Protein AF-A0A357EX65-F1 (afdb_monomer)

Foldseek 3Di:
DDDDDDDDDDDDDDDDDDDDDDDDDDDDDDPPPDDDDDDDDDDDDDDDDDDDDDDDDDDDDDDDDPPPPPDPDDDCDQWDWDPVVLVVFWPDPDDFPTKTKDWDFQDPPDPDDDRDIDMDMDTHHDPVVVVVVVVVLCVVHPKDKDWDADDPRDPPVQVVVCVVVVHRTDTDIDGFPCNIHDPPDDGD

Secondary structure (DSSP, 8-state):
--------------------------------------------------------------------------S----B--HHHHHHHS--SS--SEEEEEEEEPPS-SS-S---EEEEEEEE--HHHHHHHHHHHHHHS--EEEEEEP-TTS-HHHHHHHHHHTSSEEEEEE---GGG--TT----

Mean predicted aligned error: 19.16 Å

Structure (mmCIF, N/CA/C/O backbone):
data_AF-A0A357EX65-F1
#
_entry.id   AF-A0A357EX65-F1
#
loop_
_atom_site.group_PDB
_atom_site.id
_atom_site.type_symbol
_atom_site.label_atom_id
_atom_site.label_alt_id
_atom_site.label_comp_id
_atom_site.label_asym_id
_atom_site.label_entity_id
_atom_site.label_seq_id
_atom_site.pdbx_PDB_ins_code
_atom_site.Cartn_x
_atom_site.Cartn_y
_atom_site.Cartn_z
_atom_site.occupancy
_atom_site.B_iso_or_equiv
_atom_site.auth_seq_id
_atom_site.auth_comp_id
_atom_site.auth_asym_id
_atom_site.auth_atom_id
_atom_site.pdbx_PDB_model_num
ATOM 1 N N . MET A 1 1 ? 4.015 -11.264 52.646 1.00 40.53 1 MET A N 1
ATOM 2 C CA . MET A 1 1 ? 4.683 -9.991 52.305 1.00 40.53 1 MET A CA 1
ATOM 3 C C . MET A 1 1 ? 3.593 -8.942 52.122 1.00 40.53 1 MET A C 1
ATOM 5 O O . MET A 1 1 ? 2.668 -9.182 51.359 1.00 40.53 1 MET A O 1
ATOM 9 N N . ILE A 1 2 ? 3.623 -7.878 52.923 1.00 40.50 2 ILE A N 1
ATOM 10 C CA . ILE A 1 2 ? 2.655 -6.768 52.944 1.00 40.50 2 ILE A CA 1
ATOM 11 C C . ILE A 1 2 ? 3.179 -5.666 52.015 1.00 40.50 2 ILE A C 1
ATOM 13 O O . ILE A 1 2 ? 4.352 -5.334 52.140 1.00 40.50 2 ILE A O 1
ATOM 17 N N . ALA A 1 3 ? 2.334 -5.083 51.154 1.00 36.12 3 ALA A N 1
ATOM 18 C CA . ALA A 1 3 ? 2.059 -3.632 51.112 1.00 36.12 3 ALA A CA 1
ATOM 19 C C . ALA A 1 3 ? 1.346 -3.191 49.818 1.00 36.12 3 ALA A C 1
ATOM 21 O O . ALA A 1 3 ? 1.728 -3.542 48.707 1.00 36.12 3 ALA A O 1
ATOM 22 N N . ARG A 1 4 ? 0.304 -2.377 50.023 1.00 45.50 4 ARG A N 1
ATOM 23 C CA . ARG A 1 4 ? -0.479 -1.601 49.051 1.00 45.50 4 ARG A CA 1
ATOM 24 C C . ARG A 1 4 ? 0.380 -0.542 48.341 1.00 45.50 4 ARG A C 1
ATOM 26 O O . ARG A 1 4 ? 1.221 0.059 48.998 1.00 45.50 4 ARG A O 1
ATOM 33 N N . SER A 1 5 ? 0.006 -0.137 47.124 1.00 43.91 5 SER A N 1
ATOM 34 C CA . SER A 1 5 ? -0.138 1.300 46.838 1.00 43.91 5 SER A CA 1
ATOM 35 C C . SER A 1 5 ? -1.105 1.572 45.687 1.00 43.91 5 SER A C 1
ATOM 37 O O . SER A 1 5 ? -1.196 0.826 44.719 1.00 43.91 5 SER A O 1
ATOM 39 N N . ARG A 1 6 ? -1.860 2.646 45.880 1.00 48.78 6 ARG A N 1
ATOM 40 C CA . ARG A 1 6 ? -3.043 3.136 45.179 1.00 48.78 6 ARG A CA 1
ATOM 41 C C . ARG A 1 6 ? -2.624 4.455 44.538 1.00 48.78 6 ARG A C 1
ATOM 43 O O . ARG A 1 6 ? -2.120 5.304 45.264 1.00 48.78 6 ARG A O 1
ATOM 50 N N . HIS A 1 7 ? -2.881 4.668 43.251 1.00 43.31 7 HIS A N 1
ATOM 51 C CA . HIS A 1 7 ? -2.978 6.030 42.726 1.00 43.31 7 HIS A CA 1
ATOM 52 C C . HIS A 1 7 ? -4.181 6.171 41.802 1.00 43.31 7 HIS A C 1
ATOM 54 O O . HIS A 1 7 ? -4.364 5.423 40.846 1.00 43.31 7 HIS A O 1
ATOM 60 N N . GLU A 1 8 ? -5.028 7.118 42.193 1.00 46.72 8 GLU A N 1
ATOM 61 C CA . GLU A 1 8 ? -6.252 7.524 41.529 1.00 46.72 8 GLU A CA 1
ATOM 62 C C . GLU A 1 8 ? -5.994 8.554 40.420 1.00 46.72 8 GLU A C 1
ATOM 64 O O . GLU A 1 8 ? -4.985 9.258 40.387 1.00 46.72 8 GLU A O 1
ATOM 69 N N . MET A 1 9 ? -6.991 8.583 39.541 1.00 39.47 9 MET A N 1
ATOM 70 C CA . MET A 1 9 ? -7.236 9.327 38.308 1.00 39.47 9 MET A CA 1
ATOM 71 C C . MET A 1 9 ? -6.991 10.844 38.335 1.00 39.47 9 MET A C 1
ATOM 73 O O . MET A 1 9 ? -7.210 11.512 39.344 1.00 39.47 9 MET A O 1
ATOM 77 N N . LYS A 1 10 ? -6.794 11.417 37.137 1.00 46.94 10 LYS A N 1
ATOM 78 C CA . LYS A 1 10 ? -7.415 12.701 36.769 1.00 46.94 10 LYS A CA 1
ATOM 79 C C . LYS A 1 10 ? -8.075 12.607 35.394 1.00 46.94 10 LYS A C 1
ATOM 81 O O . LYS A 1 10 ? -7.427 12.308 34.399 1.00 46.94 10 LYS A O 1
ATOM 86 N N . VAL A 1 11 ? -9.381 12.861 35.383 1.00 44.69 11 VAL A N 1
ATOM 87 C CA . VAL A 1 11 ? -10.253 12.929 34.207 1.00 44.69 11 VAL A CA 1
ATOM 88 C C . VAL A 1 11 ? -10.351 14.373 33.704 1.00 44.69 11 VAL A C 1
ATOM 90 O O . VAL A 1 11 ? -10.498 15.310 34.486 1.00 44.69 11 VAL A O 1
ATOM 93 N N . SER A 1 12 ? -10.285 14.475 32.376 1.00 55.69 12 SER A N 1
ATOM 94 C CA . SER A 1 12 ? -10.765 15.498 31.434 1.00 55.69 12 SER A CA 1
ATOM 95 C C . SER A 1 12 ? -11.800 16.524 31.918 1.00 55.69 12 SER A C 1
ATOM 97 O O . SER A 1 12 ? -12.826 16.127 32.469 1.00 55.69 12 SER A O 1
ATOM 99 N N . ARG A 1 13 ? -11.589 17.804 31.537 1.00 51.22 13 ARG A N 1
ATOM 100 C CA . ARG A 1 13 ? -12.612 18.730 30.983 1.00 51.22 13 ARG A CA 1
ATOM 101 C C . ARG A 1 13 ? -11.974 19.783 30.038 1.00 51.22 13 ARG A C 1
ATOM 103 O O . ARG A 1 13 ? -11.157 20.583 30.481 1.00 51.22 13 ARG A O 1
ATOM 110 N N . LYS A 1 14 ? -12.383 19.801 28.760 1.00 43.31 14 LYS A N 1
ATOM 111 C CA . LYS A 1 14 ? -12.430 20.971 27.828 1.00 43.31 14 LYS A CA 1
ATOM 112 C C . LYS A 1 14 ? -13.836 21.626 27.952 1.00 43.31 14 LYS A C 1
ATOM 114 O O . LYS A 1 14 ? -14.700 20.968 28.535 1.00 43.31 14 LYS A O 1
ATOM 119 N N . PRO A 1 15 ? -14.201 22.732 27.259 1.00 64.31 15 PRO A N 1
ATOM 120 C CA . PRO A 1 15 ? -13.546 24.013 26.916 1.00 64.31 15 PRO A CA 1
ATOM 121 C C . PRO A 1 15 ? -14.466 25.234 27.278 1.00 64.31 15 PRO A C 1
ATOM 123 O O . PRO A 1 15 ? -15.477 25.050 27.955 1.00 64.31 15 PRO A O 1
ATOM 126 N N . PRO A 1 16 ? -14.151 26.479 26.856 1.00 57.75 16 PRO A N 1
ATOM 127 C CA . PRO A 1 16 ? -15.043 27.196 25.905 1.00 57.75 16 PRO A CA 1
ATOM 128 C C . PRO A 1 16 ? -14.248 27.992 24.832 1.00 57.75 16 PRO A C 1
ATOM 130 O O . PRO A 1 16 ? -13.133 28.419 25.101 1.00 57.75 16 PRO A O 1
ATOM 133 N N . PHE A 1 17 ? -14.612 28.012 23.540 1.00 42.53 17 PHE A N 1
ATOM 134 C CA . PHE A 1 17 ? -15.710 28.686 22.801 1.00 42.53 17 PHE A CA 1
ATOM 135 C C . PHE A 1 17 ? -15.386 30.140 22.345 1.00 42.53 17 PHE A C 1
ATOM 137 O O . PHE A 1 17 ? -14.958 30.955 23.154 1.00 42.53 17 PHE A O 1
ATOM 144 N N . ILE A 1 18 ? -15.741 30.434 21.072 1.00 44.88 18 ILE A N 1
ATOM 145 C CA . ILE A 1 18 ? -15.852 31.732 20.331 1.00 44.88 18 ILE A CA 1
ATOM 146 C C . ILE A 1 18 ? -14.504 32.325 19.829 1.00 44.88 18 ILE A C 1
ATOM 148 O O . ILE A 1 18 ? -13.577 32.460 20.609 1.00 44.88 18 ILE A O 1
ATOM 152 N N . ALA A 1 19 ? -14.281 32.687 18.552 1.00 44.53 19 ALA A N 1
ATOM 153 C CA . ALA A 1 19 ? -15.145 33.448 17.645 1.00 44.53 19 ALA A CA 1
ATOM 154 C C . ALA A 1 19 ? -14.902 33.235 16.134 1.00 44.53 19 ALA A C 1
ATOM 156 O O . ALA A 1 19 ? -13.801 32.942 15.679 1.00 44.53 19 ALA A O 1
ATOM 157 N N . ASN A 1 20 ? -15.982 33.506 15.401 1.00 43.78 20 ASN A N 1
ATOM 158 C CA . ASN A 1 20 ? -16.160 33.680 13.959 1.00 43.78 20 ASN A CA 1
ATOM 159 C C . ASN A 1 20 ? -15.134 34.599 13.269 1.00 43.78 20 ASN A C 1
ATOM 161 O O . ASN A 1 20 ? -14.744 35.616 13.839 1.00 43.78 20 ASN A O 1
ATOM 165 N N . SER A 1 21 ? -14.908 34.386 11.966 1.00 48.72 21 SER A N 1
ATOM 166 C CA . SER A 1 21 ? -15.133 35.434 10.952 1.00 48.72 21 SER A CA 1
ATOM 167 C C . SER A 1 21 ? -15.221 34.862 9.540 1.00 48.72 21 SER A C 1
ATOM 169 O O . SER A 1 21 ? -14.441 34.013 9.125 1.00 48.72 21 SER A O 1
ATOM 171 N N . ALA A 1 22 ? -16.232 35.357 8.836 1.00 47.25 22 ALA A N 1
ATOM 172 C CA . ALA A 1 22 ? -16.594 35.045 7.471 1.00 47.25 22 ALA A CA 1
ATOM 173 C C . ALA A 1 22 ? -15.654 35.714 6.461 1.00 47.25 22 ALA A C 1
ATOM 175 O O . ALA A 1 22 ? -15.211 36.837 6.684 1.00 47.25 22 ALA A O 1
ATOM 176 N N . ALA A 1 23 ? -15.470 35.083 5.301 1.00 50.62 23 ALA A N 1
ATOM 177 C CA . ALA A 1 23 ? -15.198 35.793 4.055 1.00 50.62 23 ALA A CA 1
ATOM 178 C C . ALA A 1 23 ? -15.614 34.934 2.855 1.00 50.62 23 ALA A C 1
ATOM 180 O O . ALA A 1 23 ? -14.855 34.146 2.300 1.00 50.62 23 ALA A O 1
ATOM 181 N N . THR A 1 24 ? -16.867 35.125 2.466 1.00 48.72 24 THR A N 1
ATOM 182 C CA . THR A 1 24 ? -17.429 34.846 1.149 1.00 48.72 24 THR A CA 1
ATOM 183 C C . THR A 1 24 ? -16.574 35.492 0.053 1.00 48.72 24 THR A C 1
ATOM 185 O O . THR A 1 24 ? -16.344 36.700 0.112 1.00 48.72 24 THR A O 1
ATOM 188 N N . ARG A 1 25 ? -16.215 34.762 -1.012 1.00 48.59 25 ARG A N 1
ATOM 189 C CA . ARG A 1 25 ? -16.116 35.367 -2.352 1.00 48.59 25 ARG A CA 1
ATOM 190 C C . ARG A 1 25 ? -16.314 34.352 -3.477 1.00 48.59 25 ARG A C 1
ATOM 192 O O . ARG A 1 25 ? -15.456 33.537 -3.783 1.00 48.59 25 ARG A O 1
ATOM 199 N N . LEU A 1 26 ? -17.486 34.484 -4.089 1.00 49.94 26 LEU A N 1
ATOM 200 C CA . LEU A 1 26 ? -17.846 34.046 -5.432 1.00 49.94 26 LEU A CA 1
ATOM 201 C C . LEU A 1 26 ? -16.924 34.698 -6.473 1.00 49.94 26 LEU A C 1
ATOM 203 O O . LEU A 1 26 ? -16.808 35.923 -6.478 1.00 49.94 26 LEU A O 1
ATOM 207 N N . GLN A 1 27 ? -16.375 33.914 -7.400 1.00 51.59 27 GLN A N 1
ATOM 208 C CA . GLN A 1 27 ? -16.032 34.359 -8.758 1.00 51.59 27 GLN A CA 1
ATOM 209 C C . GLN A 1 27 ? -16.384 33.200 -9.703 1.00 51.59 27 GLN A C 1
ATOM 211 O O . GLN A 1 27 ? -15.791 32.135 -9.640 1.00 51.59 27 GLN A O 1
ATOM 216 N N . SER A 1 28 ? -17.572 33.240 -10.303 1.00 40.94 28 SER A N 1
ATOM 217 C CA . SER A 1 28 ? -17.876 33.874 -11.595 1.00 40.94 28 SER A CA 1
ATOM 218 C C . SER A 1 28 ? -17.352 33.048 -12.768 1.00 40.94 28 SER A C 1
ATOM 220 O O . SER A 1 28 ? -16.219 33.185 -13.212 1.00 40.94 28 SER A O 1
ATOM 222 N N . ILE A 1 29 ? -18.250 32.199 -13.259 1.00 52.72 29 ILE A N 1
ATOM 223 C CA . ILE A 1 29 ? -18.160 31.446 -14.503 1.00 52.72 29 ILE A CA 1
ATOM 224 C C . ILE A 1 29 ? -18.181 32.456 -15.659 1.00 52.72 29 ILE A C 1
ATOM 226 O O . ILE A 1 29 ? -19.190 33.132 -15.855 1.00 52.72 29 ILE A O 1
ATOM 230 N N . HIS A 1 30 ? -17.095 32.557 -16.426 1.00 42.88 30 HIS A N 1
ATOM 231 C CA . HIS A 1 30 ? -17.110 33.200 -17.741 1.00 42.88 30 HIS A CA 1
ATOM 232 C C . HIS A 1 30 ? -16.932 32.115 -18.805 1.00 42.88 30 HIS A C 1
ATOM 234 O O . HIS A 1 30 ? -15.827 31.668 -19.096 1.00 42.88 30 HIS A O 1
ATOM 240 N N . ILE A 1 31 ? -18.060 31.655 -19.347 1.00 49.50 31 ILE A N 1
ATOM 241 C CA . ILE A 1 31 ? -18.110 30.878 -20.586 1.00 49.50 31 ILE A CA 1
ATOM 242 C C . ILE A 1 31 ? -18.044 31.906 -21.713 1.00 49.50 31 ILE A C 1
ATOM 244 O O . ILE A 1 31 ? -19.034 32.592 -21.978 1.00 49.50 31 ILE A O 1
ATOM 248 N N . ASP A 1 32 ? -16.882 32.053 -22.347 1.00 41.75 32 ASP A N 1
ATOM 249 C CA . ASP A 1 32 ? -16.753 32.915 -23.520 1.00 41.75 32 ASP A CA 1
ATOM 250 C C . ASP A 1 32 ? -17.240 32.182 -24.776 1.00 41.75 32 ASP A C 1
ATOM 252 O O . ASP A 1 32 ? -16.540 31.437 -25.460 1.00 41.75 32 ASP A O 1
ATOM 256 N N . MET A 1 33 ? -18.521 32.418 -25.048 1.00 48.59 33 MET A N 1
ATOM 257 C CA . MET A 1 33 ? -19.306 32.037 -26.218 1.00 48.59 33 MET A CA 1
ATOM 258 C C . MET A 1 33 ? -18.909 32.874 -27.444 1.00 48.59 33 MET A C 1
ATOM 260 O O . MET A 1 33 ? -19.747 33.548 -28.038 1.00 48.59 33 MET A O 1
ATOM 264 N N . ARG A 1 34 ? -17.623 32.907 -27.810 1.00 49.53 34 ARG A N 1
ATOM 265 C CA . ARG A 1 34 ? -17.125 33.665 -28.969 1.00 49.53 34 ARG A CA 1
ATOM 266 C C . ARG A 1 34 ? -15.861 33.036 -29.540 1.00 49.53 34 ARG A C 1
ATOM 268 O O . ARG A 1 34 ? -14.768 33.449 -29.196 1.00 49.53 34 ARG A O 1
ATOM 275 N N . CYS A 1 35 ? -16.042 32.036 -30.397 1.00 41.38 35 CYS A N 1
ATOM 276 C CA . CYS A 1 35 ? -15.239 31.793 -31.609 1.00 41.38 35 CYS A CA 1
ATOM 277 C C . CYS A 1 35 ? -15.831 30.610 -32.404 1.00 41.38 35 CYS A C 1
ATOM 279 O O . CYS A 1 35 ? -15.131 29.776 -32.967 1.00 41.38 35 CYS A O 1
ATOM 281 N N . LEU A 1 36 ? -17.166 30.542 -32.455 1.00 48.28 36 LEU A N 1
ATOM 282 C CA . LEU A 1 36 ? -17.852 30.036 -33.637 1.00 48.28 36 LEU A CA 1
ATOM 283 C C . LEU A 1 36 ? -17.693 31.109 -34.717 1.00 48.28 36 LEU A C 1
ATOM 285 O O . LEU A 1 36 ? -17.881 32.284 -34.411 1.00 48.28 36 LEU A O 1
ATOM 289 N N . LEU A 1 37 ? -17.438 30.670 -35.951 1.00 46.38 37 LEU A N 1
ATOM 290 C CA . LEU A 1 37 ? -17.280 31.452 -37.187 1.00 46.38 37 LEU A CA 1
ATOM 291 C C . LEU A 1 37 ? -15.830 31.815 -37.520 1.00 46.38 37 LEU A C 1
ATOM 293 O O . LEU A 1 37 ? -15.382 32.917 -37.249 1.00 46.38 37 LEU A O 1
ATOM 297 N N . PHE A 1 38 ? -15.156 30.934 -38.256 1.00 47.69 38 PHE A N 1
ATOM 298 C CA . PHE A 1 38 ? -14.603 31.351 -39.546 1.00 47.69 38 PHE A CA 1
ATOM 299 C C . PHE A 1 38 ? -14.675 30.181 -40.523 1.00 47.69 38 PHE A C 1
ATOM 301 O O . PHE A 1 38 ? -13.803 29.323 -40.626 1.00 47.69 38 PHE A O 1
ATOM 308 N N . SER A 1 39 ? -15.826 30.136 -41.183 1.00 45.50 39 SER A N 1
ATOM 309 C CA . SER A 1 39 ? -16.141 29.268 -42.299 1.00 45.50 39 SER A CA 1
ATOM 310 C C . SER A 1 39 ? -15.328 29.649 -43.537 1.00 45.50 39 SER A C 1
ATOM 312 O O . SER A 1 39 ? -15.163 30.827 -43.833 1.00 45.50 39 SER A O 1
ATOM 314 N N . ALA A 1 40 ? -14.985 28.614 -44.304 1.00 49.22 40 ALA A N 1
ATOM 315 C CA . ALA A 1 40 ? -14.929 28.588 -45.764 1.00 49.22 40 ALA A CA 1
ATOM 316 C C . ALA A 1 40 ? -13.898 29.472 -46.494 1.00 49.22 40 ALA A C 1
ATOM 318 O O . ALA A 1 40 ? -14.075 30.674 -46.659 1.00 49.22 40 ALA A O 1
ATOM 319 N N . LEU A 1 41 ? -12.953 28.804 -47.165 1.00 49.81 41 LEU A N 1
ATOM 320 C CA . LEU A 1 41 ? -12.629 29.162 -48.546 1.00 49.81 41 LEU A CA 1
ATOM 321 C C . LEU A 1 41 ? -12.238 27.918 -49.358 1.00 49.81 41 LEU A C 1
ATOM 323 O O . LEU A 1 41 ? -11.240 27.250 -49.107 1.00 49.81 41 LEU A O 1
ATOM 327 N N . LEU A 1 42 ? -13.125 27.610 -50.304 1.00 50.34 42 LEU A N 1
ATOM 328 C CA . LEU A 1 42 ? -12.949 26.735 -51.458 1.00 50.34 42 LEU A CA 1
ATOM 329 C C . LEU A 1 42 ? -11.814 27.249 -52.364 1.00 50.34 42 LEU A C 1
ATOM 331 O O . LEU A 1 42 ? -11.589 28.453 -52.426 1.00 50.34 42 LEU A O 1
ATOM 335 N N . VAL A 1 43 ? -11.212 26.360 -53.159 1.00 53.78 43 VAL A N 1
ATOM 336 C CA . VAL A 1 43 ? -11.226 26.387 -54.643 1.00 53.78 43 VAL A CA 1
ATOM 337 C C . VAL A 1 43 ? -10.043 25.583 -55.214 1.00 53.78 43 VAL A C 1
ATOM 339 O O . VAL A 1 43 ? -8.878 25.923 -55.060 1.00 53.78 43 VAL A O 1
ATOM 342 N N . SER A 1 44 ? -10.430 24.494 -55.880 1.00 51.94 44 SER A N 1
ATOM 343 C CA . SER A 1 44 ? -9.911 23.832 -57.084 1.00 51.94 44 SER A CA 1
ATOM 344 C C . SER A 1 44 ? -8.589 24.265 -57.739 1.00 51.94 44 SER A C 1
ATOM 346 O O . SER A 1 44 ? -8.396 25.421 -58.098 1.00 51.94 44 SER A O 1
ATOM 348 N N . GLY A 1 45 ? -7.804 23.254 -58.132 1.00 46.75 45 GLY A N 1
ATOM 349 C CA . GLY A 1 45 ? -6.805 23.331 -59.202 1.00 46.75 45 GLY A CA 1
ATOM 350 C C . GLY A 1 45 ? -6.514 21.944 -59.783 1.00 46.75 45 GLY A C 1
ATOM 351 O O . GLY A 1 45 ? -5.804 21.152 -59.174 1.00 46.75 45 GLY A O 1
ATOM 352 N N . LEU A 1 46 ? -7.114 21.645 -60.937 1.00 58.38 46 LEU A N 1
ATOM 353 C CA . LEU A 1 46 ? -6.956 20.414 -61.716 1.00 58.38 46 LEU A CA 1
ATOM 354 C C . LEU A 1 46 ? -5.851 20.596 -62.780 1.00 58.38 46 LEU A C 1
ATOM 356 O O . LEU A 1 46 ? -5.758 21.669 -63.370 1.00 58.38 46 LEU A O 1
ATOM 360 N N . ALA A 1 47 ? -5.170 19.489 -63.104 1.00 45.00 47 ALA A N 1
ATOM 361 C CA . ALA A 1 47 ? -4.411 19.182 -64.330 1.00 45.00 47 ALA A CA 1
ATOM 362 C C . ALA A 1 47 ? -2.912 19.552 -64.429 1.00 45.00 47 ALA A C 1
ATOM 364 O O . ALA A 1 47 ? -2.522 20.709 -64.335 1.00 45.00 47 ALA A O 1
ATOM 365 N N . GLY A 1 48 ? -2.109 18.547 -64.818 1.00 44.03 48 GLY A N 1
ATOM 366 C CA . GLY A 1 48 ? -1.020 18.756 -65.779 1.00 44.03 48 GLY A CA 1
ATOM 367 C C . GLY A 1 48 ? 0.289 17.987 -65.558 1.00 44.03 48 GLY A C 1
ATOM 368 O O . GLY A 1 48 ? 1.119 18.411 -64.771 1.00 44.03 48 GLY A O 1
ATOM 369 N N . ALA A 1 49 ? 0.506 16.979 -66.410 1.00 44.41 49 ALA A N 1
ATOM 370 C CA . ALA A 1 49 ? 1.794 16.520 -66.952 1.00 44.41 49 ALA A CA 1
ATOM 371 C C . ALA A 1 49 ? 2.687 15.537 -66.157 1.00 44.41 49 ALA A C 1
ATOM 373 O O . ALA A 1 49 ? 3.189 15.776 -65.065 1.00 44.41 49 ALA A O 1
ATOM 374 N N . CYS A 1 50 ? 2.932 14.420 -66.838 1.00 50.78 50 CYS A N 1
ATOM 375 C CA . CYS A 1 50 ? 3.939 13.395 -66.626 1.00 50.78 50 CYS A CA 1
ATOM 376 C C . CYS A 1 50 ? 5.339 13.866 -67.066 1.00 50.78 50 CYS A C 1
ATOM 378 O O . CYS A 1 50 ? 5.480 14.413 -68.156 1.00 50.78 50 CYS A O 1
ATOM 380 N N . ALA A 1 51 ? 6.379 13.571 -66.276 1.00 44.94 51 ALA A N 1
ATOM 381 C CA . ALA A 1 51 ? 7.751 13.376 -66.761 1.00 44.94 51 ALA A CA 1
ATOM 382 C C . ALA A 1 51 ? 8.621 12.676 -65.699 1.00 44.94 51 ALA A C 1
ATOM 384 O O . ALA A 1 51 ? 8.643 13.057 -64.533 1.00 44.94 51 ALA A O 1
ATOM 385 N N . ASN A 1 52 ? 9.323 11.634 -66.146 1.00 51.31 52 ASN A N 1
ATOM 386 C CA . ASN A 1 52 ? 10.292 10.813 -65.420 1.00 51.31 52 ASN A CA 1
ATOM 387 C C . ASN A 1 52 ? 11.445 11.613 -64.788 1.00 51.31 52 ASN A C 1
ATOM 389 O O . ASN A 1 52 ? 11.949 12.534 -65.422 1.00 51.31 52 ASN A O 1
ATOM 393 N N . TYR A 1 53 ? 11.939 11.141 -63.635 1.00 39.31 53 TYR A N 1
ATOM 394 C CA . TYR A 1 53 ? 13.316 10.658 -63.367 1.00 39.31 53 TYR A CA 1
ATOM 395 C C . TYR A 1 53 ? 13.701 10.885 -61.895 1.00 39.31 53 TYR A C 1
ATOM 397 O O . TYR A 1 53 ? 13.607 11.998 -61.393 1.00 39.31 53 TYR A O 1
ATOM 405 N N . GLY A 1 54 ? 14.253 9.851 -61.251 1.00 37.06 54 GLY A N 1
ATOM 406 C CA . GLY A 1 54 ? 15.164 10.032 -60.114 1.00 37.06 54 GLY A CA 1
ATOM 407 C C . GLY A 1 54 ? 14.678 9.500 -58.767 1.00 37.06 54 GLY A C 1
ATOM 408 O O . GLY A 1 54 ? 13.979 10.175 -58.026 1.00 37.06 54 GLY A O 1
ATOM 409 N N . SER A 1 55 ? 15.126 8.283 -58.465 1.00 45.31 55 SER A N 1
ATOM 410 C CA . SER A 1 55 ? 15.548 7.758 -57.161 1.00 45.31 55 SER A CA 1
ATOM 411 C C . SER A 1 55 ? 15.211 8.569 -55.903 1.00 45.31 55 SER A C 1
ATOM 413 O O . SER A 1 55 ? 15.834 9.596 -55.652 1.00 45.31 55 SER A O 1
ATOM 415 N N . SER A 1 56 ? 14.370 8.003 -55.029 1.00 38.66 56 SER A N 1
ATOM 416 C CA . SER A 1 56 ? 14.612 7.908 -53.577 1.00 38.66 56 SER A CA 1
ATOM 417 C C . SER A 1 56 ? 13.597 6.971 -52.910 1.00 38.66 56 SER A C 1
ATOM 419 O O . SER A 1 56 ? 12.426 6.926 -53.273 1.00 38.66 56 SER A O 1
ATOM 421 N N . SER A 1 57 ? 14.112 6.197 -51.959 1.00 47.47 57 SER A N 1
ATOM 422 C CA . SER A 1 57 ? 13.485 5.140 -51.161 1.00 47.47 57 SER A CA 1
ATOM 423 C C . SER A 1 57 ? 12.062 5.450 -50.661 1.00 47.47 57 SER A C 1
ATOM 425 O O . SER A 1 57 ? 11.857 6.420 -49.935 1.00 47.47 57 SER A O 1
ATOM 427 N N . GLN A 1 58 ? 11.095 4.586 -50.986 1.00 39.03 58 GLN A N 1
ATOM 428 C CA . GLN A 1 58 ? 9.817 4.480 -50.278 1.00 39.03 58 GLN A CA 1
ATOM 429 C C . GLN A 1 58 ? 9.876 3.261 -49.359 1.00 39.03 58 GLN A C 1
ATOM 431 O O . GLN A 1 58 ? 10.050 2.140 -49.836 1.00 39.03 58 GLN A O 1
ATOM 436 N N . ASN A 1 59 ? 9.663 3.455 -48.059 1.00 42.16 59 ASN A N 1
ATOM 437 C CA . ASN A 1 59 ? 9.099 2.392 -47.240 1.00 42.16 59 ASN A CA 1
ATOM 438 C C . ASN A 1 59 ? 8.080 2.972 -46.249 1.00 42.16 59 ASN A C 1
ATOM 440 O O . ASN A 1 59 ? 8.432 3.733 -45.354 1.00 42.16 59 ASN A O 1
ATOM 444 N N . ALA A 1 60 ? 6.822 2.606 -46.503 1.00 39.78 60 ALA A N 1
ATOM 445 C CA . ALA A 1 60 ? 5.671 2.529 -45.606 1.00 39.78 60 ALA A CA 1
ATOM 446 C C . ALA A 1 60 ? 5.378 3.713 -44.659 1.00 39.78 60 ALA A C 1
ATOM 448 O O . ALA A 1 60 ? 5.841 3.771 -43.524 1.00 39.78 60 ALA A O 1
ATOM 449 N N . GLN A 1 61 ? 4.438 4.568 -45.078 1.00 40.47 61 GLN A N 1
ATOM 450 C CA . GLN A 1 61 ? 3.554 5.281 -44.154 1.00 40.47 61 GLN A CA 1
ATOM 451 C C . GLN A 1 61 ? 2.582 4.277 -43.522 1.00 40.47 61 GLN A C 1
ATOM 453 O O . GLN A 1 61 ? 1.627 3.828 -44.153 1.00 40.47 61 GLN A O 1
ATOM 458 N N . THR A 1 62 ? 2.828 3.920 -42.266 1.00 42.62 62 THR A N 1
ATOM 459 C CA . THR A 1 62 ? 1.806 3.363 -41.374 1.00 42.62 62 THR A CA 1
ATOM 460 C C . THR A 1 62 ? 0.816 4.458 -40.968 1.00 42.62 62 THR A C 1
ATOM 462 O O . THR A 1 62 ? 1.235 5.601 -40.772 1.00 42.62 62 THR A O 1
ATOM 465 N N . PRO A 1 63 ? -0.481 4.141 -40.813 1.00 45.41 63 PRO A N 1
ATOM 466 C CA . PRO A 1 63 ? -1.474 5.103 -40.361 1.00 45.41 63 PRO A CA 1
ATOM 467 C C . PRO A 1 63 ? -1.154 5.549 -38.932 1.00 45.41 63 PRO A C 1
ATOM 469 O O . PRO A 1 63 ? -0.956 4.724 -38.039 1.00 45.41 63 PRO A O 1
ATOM 472 N N . SER A 1 64 ? -1.101 6.862 -38.732 1.00 42.44 64 SER A N 1
ATOM 473 C CA . SER A 1 64 ? -0.966 7.507 -37.432 1.00 42.44 64 SER A CA 1
ATOM 474 C C . SER A 1 64 ? -2.182 7.152 -36.576 1.00 42.44 64 SER A C 1
ATOM 476 O O . SER A 1 64 ? -3.246 7.754 -36.697 1.00 42.44 64 SER A O 1
ATOM 478 N N . VAL A 1 65 ? -2.039 6.135 -35.731 1.00 41.56 65 VAL A N 1
ATOM 479 C CA . VAL A 1 65 ? -2.939 5.911 -34.599 1.00 41.56 65 VAL A CA 1
ATOM 480 C C . VAL A 1 65 ? -2.818 7.152 -33.707 1.00 41.56 65 VAL A C 1
ATOM 482 O O . VAL A 1 65 ? -1.685 7.579 -33.461 1.00 41.56 65 VAL A O 1
ATOM 485 N N . PRO A 1 66 ? -3.917 7.772 -33.241 1.00 43.72 66 PRO A N 1
ATOM 486 C CA . PRO A 1 66 ? -3.809 8.848 -32.271 1.00 43.72 66 PRO A CA 1
ATOM 487 C C . PRO A 1 66 ? -3.142 8.270 -31.022 1.00 43.72 66 PRO A C 1
ATOM 489 O O . PRO A 1 66 ? -3.711 7.438 -30.316 1.00 43.72 66 PRO A O 1
ATOM 492 N N . VAL A 1 67 ? -1.892 8.673 -30.793 1.00 42.31 67 VAL A N 1
ATOM 493 C CA . VAL A 1 67 ? -1.231 8.518 -29.504 1.00 42.31 67 VAL A CA 1
ATOM 494 C C . VAL A 1 67 ? -2.107 9.288 -28.534 1.00 42.31 67 VAL A C 1
ATOM 496 O O . VAL A 1 67 ? -2.173 10.512 -28.604 1.00 42.31 67 VAL A O 1
ATOM 499 N N . ALA A 1 68 ? -2.831 8.555 -27.688 1.00 42.84 68 ALA A N 1
ATOM 500 C CA . ALA A 1 68 ? -3.441 9.118 -26.502 1.00 42.84 68 ALA A CA 1
ATOM 501 C C . ALA A 1 68 ? -2.357 9.942 -25.805 1.00 42.84 68 ALA A C 1
ATOM 503 O O . ALA A 1 68 ? -1.330 9.393 -25.392 1.00 42.84 68 ALA A O 1
ATOM 504 N N . GLU A 1 69 ? -2.551 11.257 -25.764 1.00 40.50 69 GLU A N 1
ATOM 505 C CA . GLU A 1 69 ? -1.732 12.175 -24.994 1.00 40.50 69 GLU A CA 1
ATOM 506 C C . GLU A 1 69 ? -1.778 11.682 -23.547 1.00 40.50 69 GLU A C 1
ATOM 508 O O . GLU A 1 69 ? -2.731 11.922 -22.810 1.00 40.50 69 GLU A O 1
ATOM 513 N N . ARG A 1 70 ? -0.766 10.904 -23.143 1.00 45.06 70 ARG A N 1
ATOM 514 C CA . ARG A 1 70 ? -0.509 10.618 -21.736 1.00 45.06 70 ARG A CA 1
ATOM 515 C C . ARG A 1 70 ? -0.065 11.933 -21.124 1.00 45.06 70 ARG A C 1
ATOM 517 O O . ARG A 1 70 ? 1.110 12.282 -21.152 1.00 45.06 70 ARG A O 1
ATOM 524 N N . GLN A 1 71 ? -1.082 12.646 -20.668 1.00 39.97 71 GLN A N 1
ATOM 525 C CA . GLN A 1 71 ? -1.100 13.874 -19.903 1.00 39.97 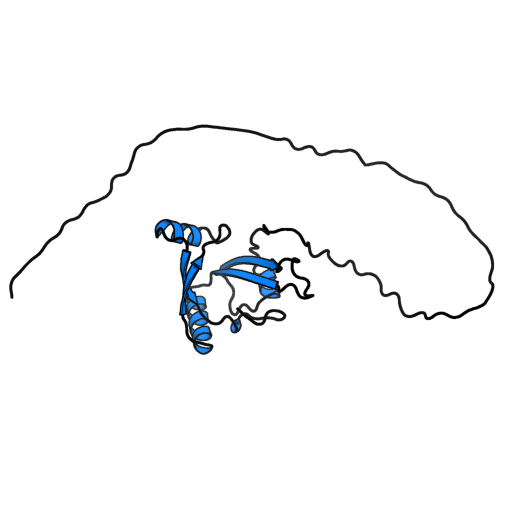71 GLN A CA 1
ATOM 526 C C . GLN A 1 71 ? 0.133 13.975 -19.002 1.00 39.97 71 GLN A C 1
ATOM 528 O O . GLN A 1 71 ? 0.228 13.350 -17.945 1.00 39.97 71 GLN A O 1
ATOM 533 N N . ALA A 1 72 ? 1.113 14.731 -19.483 1.00 54.06 72 ALA A N 1
ATOM 534 C CA . ALA A 1 72 ? 2.277 15.136 -18.727 1.00 54.06 72 ALA A CA 1
ATOM 535 C C . ALA A 1 72 ? 1.947 16.484 -18.086 1.00 54.06 72 ALA A C 1
ATOM 537 O O . ALA A 1 72 ? 2.271 17.514 -18.657 1.00 54.06 72 ALA A O 1
ATOM 538 N N . ASP A 1 73 ? 1.289 16.478 -16.923 1.00 41.78 73 ASP A N 1
ATOM 539 C CA . ASP A 1 73 ? 1.034 17.702 -16.159 1.00 41.78 73 ASP A CA 1
ATOM 540 C C . ASP A 1 73 ? 1.032 17.452 -14.640 1.00 41.78 73 ASP A C 1
ATOM 542 O O . ASP A 1 73 ? 0.123 16.832 -14.102 1.00 41.78 73 ASP A O 1
ATOM 546 N N . ASN A 1 74 ? 2.052 18.014 -13.980 1.00 40.97 74 ASN A N 1
ATOM 547 C CA . ASN A 1 74 ? 2.046 18.648 -12.650 1.00 40.97 74 ASN A CA 1
ATOM 548 C C . ASN A 1 74 ? 1.650 17.870 -11.352 1.00 40.97 74 ASN A C 1
ATOM 550 O O . ASN A 1 74 ? 0.878 16.916 -11.354 1.00 40.97 74 ASN A O 1
ATOM 554 N N . PRO A 1 75 ? 2.194 18.289 -10.183 1.00 44.88 75 PRO A N 1
ATOM 555 C CA . PRO A 1 75 ? 2.394 17.476 -8.971 1.00 44.88 75 PRO A CA 1
ATOM 556 C C . PRO A 1 75 ? 1.173 17.348 -8.038 1.00 44.88 75 PRO A C 1
ATOM 558 O O . PRO A 1 75 ? 1.327 17.261 -6.824 1.00 44.88 75 PRO A O 1
ATOM 561 N N . ALA A 1 76 ? -0.043 17.318 -8.577 1.00 47.59 76 ALA A N 1
ATOM 562 C CA . ALA A 1 76 ? -1.270 17.180 -7.787 1.00 47.59 76 ALA A CA 1
ATOM 563 C C . ALA A 1 76 ? -2.278 16.258 -8.478 1.00 47.59 76 ALA A C 1
ATOM 565 O O . ALA A 1 76 ? -3.472 16.554 -8.535 1.00 47.59 76 ALA A O 1
ATOM 566 N N . LYS A 1 77 ? -1.802 15.142 -9.047 1.00 56.53 77 LYS A N 1
ATOM 567 C CA . LYS A 1 77 ? -2.710 14.114 -9.552 1.00 56.53 77 LYS A CA 1
ATOM 568 C C . LYS A 1 77 ? -3.514 13.605 -8.355 1.00 56.53 77 LYS A C 1
ATOM 570 O O . LYS A 1 77 ? -2.943 12.998 -7.451 1.00 56.53 77 LYS A O 1
ATOM 575 N N . VAL A 1 78 ? -4.804 13.943 -8.324 1.00 75.25 78 VAL A N 1
ATOM 576 C CA . VAL A 1 78 ? -5.789 13.431 -7.362 1.00 75.25 78 VAL A CA 1
ATOM 577 C C . VAL A 1 78 ? -5.594 11.917 -7.255 1.00 75.25 78 VAL A C 1
ATOM 579 O O . VAL A 1 78 ? -5.279 11.273 -8.260 1.00 75.25 78 VAL A O 1
ATOM 582 N N . ALA A 1 79 ? -5.671 11.369 -6.037 1.00 82.50 79 ALA A N 1
ATOM 583 C CA . ALA A 1 79 ? -5.539 9.925 -5.869 1.00 82.50 79 ALA A CA 1
ATOM 584 C C . ALA A 1 79 ? -6.626 9.233 -6.702 1.00 82.50 79 ALA A C 1
ATOM 586 O O . ALA A 1 79 ? -7.762 9.696 -6.740 1.00 82.50 79 ALA A O 1
ATOM 587 N N . ASN A 1 80 ? -6.238 8.1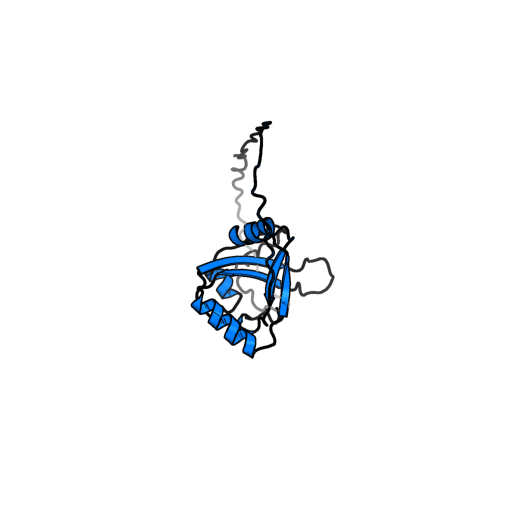97 -7.436 1.00 87.75 80 ASN A N 1
ATOM 588 C CA . ASN A 1 80 ? -7.141 7.365 -8.212 1.00 87.75 80 ASN A CA 1
ATOM 589 C C . ASN A 1 80 ? -7.664 6.244 -7.300 1.00 87.75 80 ASN A C 1
ATOM 591 O O . ASN A 1 80 ? -6.904 5.705 -6.496 1.00 87.75 80 ASN A O 1
ATOM 595 N N . ASP A 1 81 ? -8.944 5.912 -7.419 1.00 91.75 81 ASP A N 1
ATOM 596 C CA . ASP A 1 81 ? -9.657 4.921 -6.609 1.00 91.75 81 ASP A CA 1
ATOM 597 C C . ASP A 1 81 ? -10.070 3.660 -7.399 1.00 91.75 81 ASP A C 1
ATOM 599 O O . ASP A 1 81 ? -10.586 2.696 -6.830 1.00 91.75 81 ASP A O 1
ATOM 603 N N . SER A 1 82 ? -9.805 3.613 -8.710 1.00 93.06 82 SER A N 1
ATOM 604 C CA . SER A 1 82 ? -10.097 2.447 -9.545 1.00 93.06 82 SER A CA 1
ATOM 605 C C . SER A 1 82 ? -9.112 1.316 -9.271 1.00 93.06 82 SER A C 1
ATOM 607 O O . SER A 1 82 ? -7.896 1.420 -9.480 1.00 93.06 82 SER A O 1
ATOM 609 N N . THR A 1 83 ? -9.678 0.186 -8.852 1.00 94.00 83 THR A N 1
ATOM 610 C CA . THR A 1 83 ? -8.945 -1.065 -8.644 1.00 94.00 83 THR A CA 1
ATOM 611 C C . THR A 1 83 ? -8.505 -1.678 -9.971 1.00 94.00 83 THR A C 1
ATOM 613 O O . THR A 1 83 ? -7.415 -2.241 -10.059 1.00 94.00 83 THR A O 1
ATOM 616 N N . GLU A 1 84 ? -9.325 -1.554 -11.013 1.00 93.25 84 GLU A N 1
ATOM 617 C CA . GLU A 1 84 ? -9.069 -2.099 -12.344 1.00 93.25 84 GLU A CA 1
ATOM 618 C C . GLU A 1 84 ? -7.844 -1.437 -12.970 1.00 93.25 84 GLU A C 1
ATOM 620 O O . GLU A 1 84 ? -6.941 -2.134 -13.433 1.00 93.25 84 GLU A O 1
ATOM 625 N N . GLU A 1 85 ? -7.761 -0.104 -12.902 1.00 92.56 85 GLU A N 1
ATOM 626 C CA . GLU A 1 85 ? -6.592 0.630 -13.388 1.00 92.56 85 GLU A CA 1
ATOM 627 C C . GLU A 1 85 ? -5.324 0.256 -12.612 1.00 92.56 85 GLU A C 1
ATOM 629 O O . GLU A 1 85 ? -4.257 0.075 -13.204 1.00 92.56 85 GLU A O 1
ATOM 634 N N . LEU A 1 86 ? -5.422 0.080 -11.290 1.00 93.19 86 LEU A N 1
ATOM 635 C CA . LEU A 1 86 ? -4.280 -0.357 -10.490 1.00 93.19 86 LEU A CA 1
ATOM 636 C C . LEU A 1 86 ? -3.835 -1.783 -10.867 1.00 93.19 86 LEU A C 1
ATOM 638 O O . LEU A 1 86 ? -2.635 -2.050 -10.966 1.00 93.19 86 LEU A O 1
ATOM 642 N N . ALA A 1 87 ? -4.778 -2.690 -11.133 1.00 93.31 87 ALA A N 1
ATOM 643 C CA . ALA A 1 87 ? -4.501 -4.069 -11.543 1.00 93.31 87 ALA A CA 1
ATOM 644 C C . ALA A 1 87 ? -3.837 -4.170 -12.933 1.00 93.31 87 ALA A C 1
ATOM 646 O O . ALA A 1 87 ? -3.162 -5.157 -13.248 1.00 93.31 87 ALA A O 1
ATOM 647 N N . GLU A 1 88 ? -3.970 -3.147 -13.781 1.00 92.50 88 GLU A N 1
ATOM 648 C CA . GLU A 1 88 ? -3.197 -3.052 -15.023 1.00 92.50 88 GLU A CA 1
ATOM 649 C C . GLU A 1 88 ? -1.707 -2.779 -14.767 1.00 92.50 88 GLU A C 1
ATOM 651 O O . GLU A 1 88 ? -0.856 -3.172 -15.573 1.00 92.50 88 GLU A O 1
ATOM 656 N N . LEU A 1 89 ? -1.380 -2.146 -13.637 1.00 92.00 89 LEU A N 1
ATOM 657 C CA . LEU A 1 89 ? -0.039 -1.665 -13.311 1.00 92.00 89 LEU A CA 1
ATOM 658 C C . LEU A 1 89 ? 0.731 -2.578 -12.355 1.00 92.00 89 LEU A C 1
ATOM 660 O O . LEU A 1 89 ? 1.949 -2.686 -12.487 1.00 92.00 89 LEU A O 1
ATOM 664 N N . ILE A 1 90 ? 0.043 -3.230 -11.417 1.00 93.75 90 ILE A N 1
ATOM 665 C CA . ILE A 1 90 ? 0.626 -4.136 -10.419 1.00 93.75 90 ILE A CA 1
ATOM 666 C C . ILE A 1 90 ? -0.146 -5.457 -10.356 1.00 93.75 90 ILE A C 1
ATOM 668 O O . ILE A 1 90 ? -1.249 -5.587 -10.880 1.00 93.75 90 ILE A O 1
ATOM 672 N N . THR A 1 91 ? 0.437 -6.456 -9.702 1.00 94.50 91 THR A N 1
ATOM 673 C CA . THR A 1 91 ? -0.229 -7.732 -9.429 1.00 94.50 91 THR A CA 1
ATOM 674 C C . THR A 1 91 ? -0.953 -7.653 -8.087 1.00 94.50 91 THR A C 1
ATOM 676 O O . THR A 1 91 ? -0.312 -7.483 -7.054 1.00 94.50 91 THR A O 1
ATOM 679 N N . LEU A 1 92 ? -2.278 -7.808 -8.079 1.00 94.50 92 LEU A N 1
ATOM 680 C CA . LEU A 1 92 ? -3.073 -7.891 -6.850 1.00 94.50 92 LEU A CA 1
ATOM 681 C C . LEU A 1 92 ? -3.396 -9.365 -6.540 1.00 94.50 92 LEU A C 1
ATOM 683 O O . LEU A 1 92 ? -4.096 -10.003 -7.326 1.00 94.50 92 LEU A O 1
ATOM 687 N N . PRO A 1 93 ? -2.902 -9.939 -5.424 1.00 93.19 93 PRO A N 1
ATOM 688 C CA . PRO A 1 93 ? -3.106 -11.358 -5.112 1.00 93.19 93 PRO A CA 1
ATOM 689 C C . PRO A 1 93 ? -4.539 -11.681 -4.665 1.00 93.19 93 PRO A C 1
ATOM 691 O O . PRO A 1 93 ? -4.963 -12.833 -4.735 1.00 93.19 93 PRO A O 1
ATOM 694 N N . PHE A 1 94 ? -5.270 -10.673 -4.188 1.00 95.31 94 PHE A N 1
ATOM 695 C CA . PHE A 1 94 ? -6.653 -10.766 -3.739 1.00 95.31 94 PHE A CA 1
ATOM 696 C C . PHE A 1 94 ? -7.407 -9.502 -4.147 1.00 95.31 94 PHE A C 1
ATOM 698 O O . PHE A 1 94 ? -6.792 -8.458 -4.364 1.00 95.31 94 PHE A O 1
ATOM 705 N N . GLU A 1 95 ? -8.734 -9.589 -4.196 1.00 94.81 95 GLU A N 1
ATOM 706 C CA . GLU A 1 95 ? -9.588 -8.425 -4.416 1.00 94.81 95 GLU A CA 1
ATOM 707 C C . GLU A 1 95 ? -9.534 -7.487 -3.192 1.00 94.81 95 GLU A C 1
ATOM 709 O O . GLU A 1 95 ? -9.700 -7.954 -2.050 1.00 94.81 95 GLU A O 1
ATOM 714 N N . PRO A 1 96 ? -9.234 -6.192 -3.396 1.00 95.81 96 PRO A N 1
ATOM 715 C CA . PRO A 1 96 ? -9.225 -5.206 -2.329 1.00 95.81 96 PRO A CA 1
ATOM 716 C C . PRO A 1 96 ? -10.645 -4.761 -1.964 1.00 95.81 96 PRO A C 1
ATOM 718 O O . PRO A 1 96 ? -11.573 -4.838 -2.760 1.00 95.81 96 PRO A O 1
ATOM 721 N N . VAL A 1 97 ? -10.805 -4.287 -0.731 1.00 95.44 97 VAL A N 1
ATOM 722 C CA . VAL A 1 97 ? -12.039 -3.650 -0.244 1.00 95.44 97 VAL A CA 1
ATOM 723 C C . VAL A 1 97 ? -12.091 -2.189 -0.685 1.00 95.44 97 VAL A C 1
ATOM 725 O O . VAL A 1 97 ? -13.157 -1.673 -0.993 1.00 95.44 97 VAL A O 1
ATOM 728 N N . GLU A 1 98 ? -10.936 -1.528 -0.685 1.00 93.50 98 GLU A N 1
ATOM 729 C CA . GLU A 1 98 ? -10.776 -0.125 -1.057 1.00 93.50 98 GLU A CA 1
ATOM 730 C C . GLU A 1 98 ? -9.343 0.105 -1.532 1.00 93.50 98 GLU A C 1
ATOM 732 O O . GLU A 1 98 ? -8.405 -0.556 -1.063 1.00 93.50 98 GLU A O 1
ATOM 737 N N . VAL A 1 99 ? -9.184 1.033 -2.468 1.00 94.25 99 VAL A N 1
ATOM 738 C CA . VAL A 1 99 ? -7.910 1.383 -3.081 1.00 94.25 99 VAL A CA 1
ATOM 739 C C . VAL A 1 99 ? -7.851 2.892 -3.240 1.00 94.25 99 VAL A C 1
ATOM 741 O O . VAL A 1 99 ? -8.785 3.489 -3.754 1.00 94.25 99 VAL A O 1
ATOM 744 N N . GLU A 1 100 ? -6.716 3.479 -2.882 1.00 94.88 100 GLU A N 1
ATOM 745 C CA . GLU A 1 100 ? -6.338 4.829 -3.285 1.00 94.88 100 GLU A CA 1
ATOM 746 C C . GLU A 1 100 ? -4.883 4.812 -3.748 1.00 94.88 100 GLU A C 1
ATOM 748 O O . GLU A 1 100 ? -4.004 4.304 -3.050 1.00 94.88 100 GLU A O 1
ATOM 753 N N . TRP A 1 101 ? -4.587 5.334 -4.936 1.00 94.25 101 TRP A N 1
ATOM 754 C CA . TRP A 1 101 ? -3.236 5.272 -5.488 1.00 94.25 101 TRP A CA 1
ATOM 755 C C . TRP A 1 101 ? -2.865 6.483 -6.335 1.00 94.25 101 TRP A C 1
ATOM 757 O O . TRP A 1 101 ? -3.702 7.175 -6.911 1.00 94.25 101 TRP A O 1
ATOM 767 N N . ARG A 1 102 ? -1.562 6.746 -6.436 1.00 92.06 102 ARG A N 1
ATOM 768 C CA . ARG A 1 102 ? -0.997 7.790 -7.291 1.00 92.06 102 ARG A CA 1
ATOM 769 C C . ARG A 1 102 ? 0.193 7.257 -8.064 1.00 92.06 102 ARG A C 1
ATOM 771 O O . ARG A 1 102 ? 1.040 6.538 -7.534 1.00 92.06 102 ARG A O 1
ATOM 778 N N . GLU A 1 103 ? 0.278 7.677 -9.319 1.00 88.25 103 GLU A N 1
ATOM 779 C CA . GLU A 1 103 ? 1.482 7.519 -10.122 1.00 88.25 103 GLU A CA 1
ATOM 780 C C . GLU A 1 103 ? 2.310 8.800 -10.063 1.00 88.25 103 GLU A C 1
ATOM 782 O O . GLU A 1 103 ? 1.823 9.885 -10.382 1.00 88.25 103 GLU A O 1
ATOM 787 N N . GLN A 1 104 ? 3.574 8.665 -9.684 1.00 84.50 104 GLN A N 1
ATOM 788 C CA . GLN A 1 104 ? 4.569 9.721 -9.723 1.00 84.50 104 GLN A CA 1
ATOM 789 C C . GLN A 1 104 ? 5.543 9.423 -10.865 1.00 84.50 104 GLN A C 1
ATOM 791 O O . GLN A 1 104 ? 6.273 8.430 -10.849 1.00 84.50 104 GLN A O 1
ATOM 796 N N . SER A 1 105 ? 5.581 10.305 -11.858 1.00 73.75 105 SER A N 1
ATOM 797 C CA . SER A 1 105 ? 6.675 10.334 -12.827 1.00 73.75 105 SER A CA 1
ATOM 798 C C . SER A 1 105 ? 7.861 11.034 -12.172 1.00 73.75 105 SER A C 1
ATOM 800 O O . SER A 1 105 ? 7.718 12.181 -11.746 1.00 73.75 105 SER A O 1
ATOM 802 N N . ALA A 1 106 ? 9.030 10.389 -12.079 1.00 60.97 106 ALA A N 1
ATOM 803 C CA . ALA A 1 106 ? 10.242 11.093 -11.665 1.00 60.97 106 ALA A CA 1
ATOM 804 C C . ALA A 1 106 ? 10.446 12.299 -12.597 1.00 60.97 106 ALA A C 1
ATOM 806 O O . ALA A 1 106 ? 10.534 12.138 -13.815 1.00 60.97 106 ALA A O 1
ATOM 807 N N . ALA A 1 107 ? 10.434 13.505 -12.028 1.00 52.38 107 ALA A N 1
ATOM 808 C CA . ALA A 1 107 ? 10.421 14.749 -12.782 1.00 52.38 107 ALA A CA 1
ATOM 809 C C . ALA A 1 107 ? 11.541 14.801 -13.835 1.00 52.38 107 ALA A C 1
ATOM 811 O O . ALA A 1 107 ? 12.687 14.423 -13.578 1.00 52.38 107 ALA A O 1
ATOM 812 N N . ALA A 1 108 ? 11.194 15.332 -15.009 1.00 46.53 108 ALA A N 1
ATOM 813 C CA . ALA A 1 108 ? 12.067 15.650 -16.1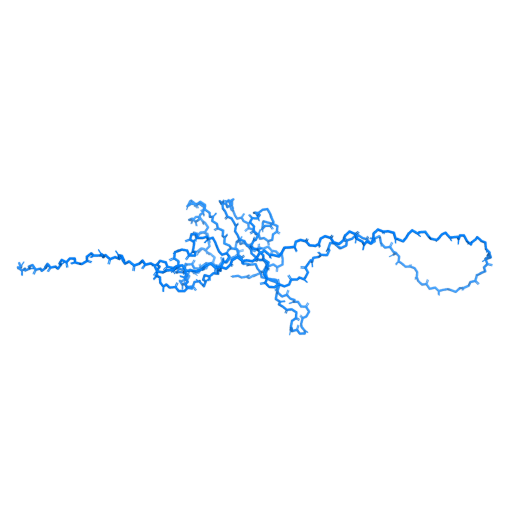34 1.00 46.53 108 ALA A CA 1
ATOM 814 C C . ALA A 1 108 ? 13.052 16.798 -15.802 1.00 46.53 108 ALA A C 1
ATOM 816 O O . ALA A 1 108 ? 13.026 17.857 -16.420 1.00 46.53 108 ALA A O 1
ATOM 817 N N . GLY A 1 109 ? 13.895 16.603 -14.784 1.00 46.84 109 GLY A N 1
ATOM 818 C CA . GLY A 1 109 ? 14.890 17.570 -14.301 1.00 46.84 109 GLY A CA 1
ATOM 819 C C . GLY A 1 109 ? 16.332 17.052 -14.308 1.00 46.84 109 GLY A C 1
ATOM 820 O O . GLY A 1 109 ? 17.236 17.757 -13.873 1.00 46.84 109 GLY A O 1
ATOM 821 N N . GLY A 1 110 ? 16.567 15.836 -14.805 1.00 46.78 110 GLY A N 1
ATOM 822 C CA . GLY A 1 110 ? 17.897 15.261 -14.994 1.00 46.78 110 GLY A CA 1
ATOM 823 C C . GLY A 1 110 ? 18.023 14.705 -16.405 1.00 46.78 110 GLY A C 1
ATOM 824 O O . GLY A 1 110 ? 17.112 14.051 -16.900 1.00 46.78 110 GLY A O 1
ATOM 825 N N . THR A 1 111 ? 19.148 14.967 -17.058 1.00 43.22 111 THR A N 1
ATOM 826 C CA . THR A 1 111 ? 19.499 14.626 -18.450 1.00 43.22 111 THR A CA 1
ATOM 827 C C . THR A 1 111 ? 19.653 13.119 -18.731 1.00 43.22 111 THR A C 1
ATOM 829 O O . THR A 1 111 ? 20.457 12.722 -19.572 1.00 43.22 111 THR A O 1
ATOM 832 N N . SER A 1 112 ? 18.887 12.255 -18.060 1.00 44.88 112 SER A N 1
ATOM 833 C CA . SER A 1 112 ? 18.913 10.803 -18.253 1.00 44.88 112 SER A CA 1
ATOM 834 C C . SER A 1 112 ? 17.560 10.301 -18.758 1.00 44.88 112 SER A C 1
ATOM 836 O O . SER A 1 112 ? 16.523 10.525 -18.139 1.00 44.88 112 SER A O 1
ATOM 838 N N . ALA A 1 113 ? 17.578 9.626 -19.906 1.00 47.78 113 ALA A N 1
ATOM 839 C CA . ALA A 1 113 ? 16.429 9.230 -20.722 1.00 47.78 113 ALA A CA 1
ATOM 840 C C . ALA A 1 113 ? 15.570 8.081 -20.145 1.00 47.78 113 ALA A C 1
ATOM 842 O O . ALA A 1 113 ? 15.101 7.221 -20.885 1.00 47.78 113 ALA A O 1
ATOM 843 N N . SER A 1 114 ? 15.341 8.047 -18.833 1.00 51.47 114 SER A N 1
ATOM 844 C CA . SER A 1 114 ? 14.387 7.119 -18.224 1.00 51.47 114 SER A CA 1
ATOM 845 C C . SER A 1 114 ? 13.840 7.717 -16.932 1.00 51.47 114 SER A C 1
ATOM 847 O O . SER A 1 114 ? 14.370 7.467 -15.851 1.00 51.47 114 SER A O 1
ATOM 849 N N . ALA A 1 115 ? 12.782 8.524 -17.036 1.00 58.66 115 ALA A N 1
ATO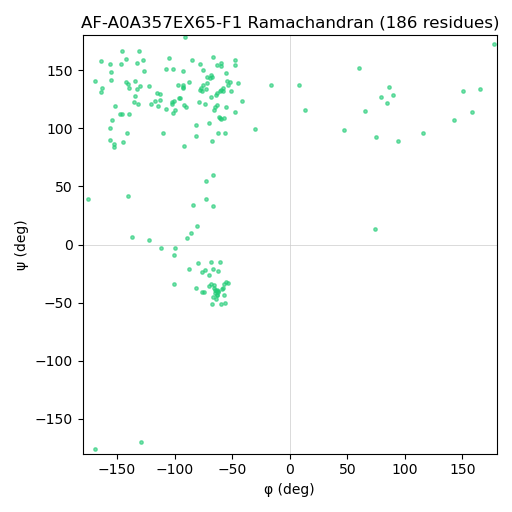M 850 C CA . ALA A 1 115 ? 12.001 8.930 -15.873 1.00 58.66 115 ALA A CA 1
ATOM 851 C C . ALA A 1 115 ? 11.487 7.662 -15.171 1.00 58.66 115 ALA A C 1
ATOM 853 O O . ALA A 1 115 ? 10.658 6.933 -15.717 1.00 58.66 115 ALA A O 1
ATOM 854 N N . ALA A 1 116 ? 12.029 7.351 -13.992 1.00 68.88 116 ALA A N 1
ATOM 855 C CA . ALA A 1 116 ? 11.564 6.222 -13.202 1.00 68.88 116 ALA A CA 1
ATOM 856 C C . ALA A 1 116 ? 10.105 6.479 -12.790 1.00 68.88 116 ALA A C 1
ATOM 858 O O . ALA A 1 116 ? 9.801 7.483 -12.144 1.00 68.88 116 ALA A O 1
ATOM 859 N N . ARG A 1 117 ? 9.196 5.592 -13.203 1.00 82.94 117 ARG A N 1
ATOM 860 C CA . ARG A 1 117 ? 7.797 5.611 -12.760 1.00 82.94 117 ARG A CA 1
ATOM 861 C C . ARG A 1 117 ? 7.740 5.022 -11.355 1.00 82.94 117 ARG A C 1
ATOM 863 O O . ARG A 1 117 ? 8.312 3.958 -11.120 1.00 82.94 117 ARG A O 1
ATOM 870 N N . LYS A 1 118 ? 7.043 5.688 -10.441 1.00 87.56 118 LYS A N 1
ATOM 871 C CA . LYS A 1 118 ? 6.771 5.208 -9.084 1.00 87.56 118 LYS A CA 1
ATOM 872 C C . LYS A 1 118 ? 5.262 5.165 -8.871 1.00 87.56 118 LYS A C 1
ATOM 874 O O . LYS A 1 118 ? 4.566 6.103 -9.244 1.00 87.56 118 LYS A O 1
ATOM 879 N N . ILE A 1 119 ? 4.769 4.091 -8.266 1.00 89.56 119 ILE A N 1
ATOM 880 C CA . ILE A 1 119 ? 3.378 3.981 -7.820 1.00 89.56 119 ILE A CA 1
ATOM 881 C C . ILE A 1 119 ? 3.387 3.934 -6.299 1.00 89.56 119 ILE A C 1
ATOM 883 O O . ILE A 1 119 ? 4.112 3.130 -5.715 1.00 89.56 119 ILE A O 1
ATOM 887 N N . THR A 1 120 ? 2.576 4.782 -5.676 1.00 91.94 120 THR A N 1
ATOM 888 C CA . THR A 1 120 ? 2.243 4.679 -4.254 1.00 91.94 120 THR A CA 1
ATOM 889 C C . THR A 1 120 ? 0.766 4.325 -4.166 1.00 91.94 120 THR A C 1
ATOM 891 O O . THR A 1 120 ? -0.059 5.031 -4.742 1.00 91.94 120 THR A O 1
ATOM 894 N N . ALA A 1 121 ? 0.430 3.235 -3.480 1.00 93.19 121 ALA A N 1
ATOM 895 C CA . ALA A 1 121 ? -0.943 2.769 -3.323 1.00 93.19 121 ALA A CA 1
ATOM 896 C C . ALA A 1 121 ? -1.222 2.423 -1.858 1.00 93.19 121 ALA A C 1
ATOM 898 O O . ALA A 1 121 ? -0.436 1.720 -1.221 1.00 93.19 121 ALA A O 1
ATOM 899 N N . VAL A 1 122 ? -2.355 2.892 -1.349 1.00 94.62 122 VAL A N 1
ATOM 900 C CA . VAL A 1 122 ? -2.952 2.482 -0.083 1.00 94.62 122 VAL A CA 1
ATOM 901 C C . VAL A 1 122 ? -4.085 1.524 -0.420 1.00 94.62 122 VAL A C 1
ATOM 903 O O . VAL A 1 122 ? -5.064 1.897 -1.060 1.00 94.62 122 VAL A O 1
ATOM 906 N N . ILE A 1 123 ? -3.924 0.259 -0.035 1.00 95.12 123 ILE A N 1
ATOM 907 C CA . ILE A 1 123 ? -4.867 -0.805 -0.381 1.00 95.12 123 ILE A CA 1
ATOM 908 C C . ILE A 1 123 ? -5.407 -1.418 0.904 1.00 95.12 123 ILE A C 1
ATOM 910 O O . ILE A 1 123 ? -4.650 -1.973 1.707 1.00 95.12 123 ILE A O 1
ATOM 914 N N . ARG A 1 124 ? -6.725 -1.364 1.086 1.00 95.12 124 ARG A N 1
ATOM 915 C CA . ARG A 1 124 ? -7.404 -2.025 2.196 1.00 95.12 124 ARG A CA 1
ATOM 916 C C . ARG A 1 124 ? -7.837 -3.417 1.765 1.00 95.12 124 ARG A C 1
ATOM 918 O O . ARG A 1 124 ? -8.637 -3.582 0.851 1.00 95.12 124 ARG A O 1
ATOM 925 N N . PHE A 1 125 ? -7.342 -4.431 2.462 1.00 96.00 125 PHE A N 1
ATOM 926 C CA . PHE A 1 125 ? -7.775 -5.817 2.294 1.00 96.00 125 PHE A CA 1
ATOM 927 C C . PHE A 1 125 ? -8.674 -6.256 3.451 1.00 96.00 125 PHE A C 1
ATOM 929 O O . PHE A 1 125 ? -8.632 -5.692 4.546 1.00 96.00 125 PHE A O 1
ATOM 936 N N . SER A 1 126 ? -9.449 -7.324 3.237 1.00 97.12 126 SER A N 1
ATOM 937 C CA . SER A 1 126 ? -10.126 -8.015 4.337 1.00 97.12 126 SER A CA 1
ATOM 938 C C . SER A 1 126 ? -9.102 -8.537 5.357 1.00 97.12 126 SER A C 1
ATOM 940 O O . SER A 1 126 ? -7.957 -8.838 5.012 1.00 97.12 126 SER A O 1
ATOM 942 N N . SER A 1 127 ? -9.506 -8.696 6.623 1.00 96.25 127 SER A N 1
ATOM 943 C CA . SER A 1 127 ? -8.600 -9.189 7.678 1.00 96.25 127 SER A CA 1
ATOM 944 C C . SER A 1 127 ? -7.989 -10.557 7.342 1.00 96.25 127 SER A C 1
ATOM 946 O O . SER A 1 127 ? -6.838 -10.828 7.683 1.00 96.25 127 SER A O 1
ATOM 948 N N . GLU A 1 128 ? -8.744 -11.419 6.657 1.00 97.19 128 GLU A N 1
ATOM 949 C CA . GLU A 1 128 ? -8.258 -12.720 6.200 1.00 97.19 128 GLU A CA 1
ATOM 950 C C . GLU A 1 128 ? -7.181 -12.570 5.118 1.00 97.19 128 GLU A C 1
ATOM 952 O O . GLU A 1 128 ? -6.088 -13.125 5.255 1.00 97.19 128 GLU A O 1
ATOM 957 N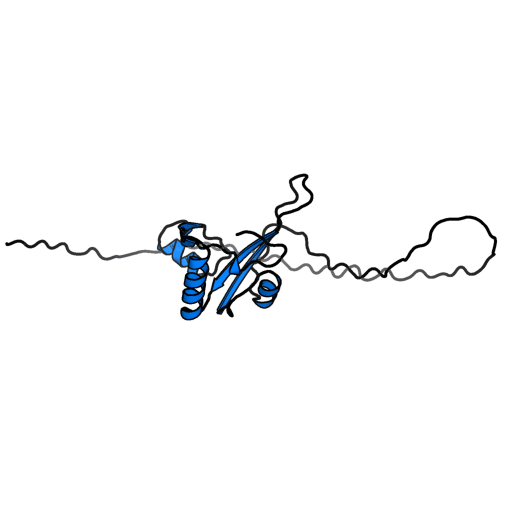 N . HIS A 1 129 ? -7.456 -11.785 4.072 1.00 97.06 129 HIS A N 1
ATOM 958 C CA . HIS A 1 129 ? -6.515 -11.562 2.974 1.00 97.06 129 HIS A CA 1
ATOM 959 C C . HIS A 1 129 ? -5.246 -10.858 3.461 1.00 97.06 129 HIS A C 1
ATOM 961 O O . HIS A 1 129 ? -4.148 -11.305 3.140 1.00 97.06 129 HIS A O 1
ATOM 967 N N . ALA A 1 130 ? -5.369 -9.839 4.315 1.00 94.44 130 ALA A N 1
ATOM 968 C CA . ALA A 1 130 ? -4.229 -9.119 4.883 1.00 94.44 130 ALA A CA 1
ATOM 969 C C . ALA A 1 130 ? -3.264 -10.053 5.636 1.00 94.44 130 ALA A C 1
ATOM 971 O O . ALA A 1 130 ? -2.049 -9.980 5.450 1.00 94.44 130 ALA A O 1
ATOM 972 N N . LYS A 1 131 ? -3.793 -10.989 6.438 1.00 95.50 131 LYS A N 1
ATOM 973 C CA . LYS A 1 131 ? -2.973 -11.987 7.148 1.00 95.50 131 LYS A CA 1
ATOM 974 C C . LYS A 1 131 ? -2.242 -12.919 6.188 1.00 95.50 131 LYS A C 1
ATOM 976 O O . LYS A 1 131 ? -1.083 -13.248 6.430 1.00 95.50 131 LYS A O 1
ATOM 981 N N . ARG A 1 132 ? -2.903 -13.345 5.109 1.00 95.50 132 ARG A N 1
ATOM 982 C CA . ARG A 1 132 ? -2.295 -14.207 4.086 1.00 95.50 132 ARG A CA 1
ATOM 983 C C . ARG A 1 132 ? -1.196 -13.475 3.321 1.00 95.50 132 ARG A C 1
ATOM 985 O O . ARG A 1 132 ? -0.104 -14.018 3.205 1.00 95.50 132 ARG A O 1
ATOM 992 N N . ILE A 1 133 ? -1.448 -12.232 2.904 1.00 94.25 133 ILE A N 1
ATOM 993 C CA . ILE A 1 133 ? -0.449 -11.368 2.258 1.00 94.25 133 ILE A CA 1
ATOM 994 C C . ILE A 1 133 ? 0.780 -11.217 3.159 1.00 94.25 133 ILE A C 1
ATOM 996 O O . ILE A 1 133 ? 1.893 -11.462 2.707 1.00 94.25 133 ILE A O 1
ATOM 1000 N N . ALA A 1 134 ? 0.593 -10.879 4.439 1.00 93.12 134 ALA A N 1
ATOM 1001 C CA . ALA A 1 134 ? 1.704 -10.727 5.378 1.00 93.12 134 ALA A CA 1
ATOM 1002 C C . ALA A 1 134 ? 2.487 -12.038 5.574 1.00 93.12 134 ALA A C 1
ATOM 1004 O O . ALA A 1 134 ? 3.717 -12.031 5.604 1.00 93.12 134 ALA A O 1
ATOM 1005 N N . ALA A 1 135 ? 1.790 -13.176 5.671 1.00 93.19 135 ALA A N 1
ATOM 1006 C CA . ALA A 1 135 ? 2.421 -14.486 5.805 1.00 93.19 135 ALA A CA 1
ATOM 1007 C C . ALA A 1 135 ? 3.222 -14.888 4.558 1.00 93.19 135 ALA A C 1
ATOM 1009 O O . ALA A 1 135 ? 4.284 -15.494 4.685 1.00 93.19 135 ALA A O 1
ATOM 1010 N N . ASP A 1 136 ? 2.732 -14.563 3.363 1.00 92.81 136 ASP A N 1
ATOM 1011 C CA . ASP A 1 136 ? 3.432 -14.845 2.112 1.00 92.81 136 ASP A CA 1
ATOM 1012 C C . ASP A 1 136 ? 4.612 -13.890 1.900 1.00 92.81 136 ASP A C 1
ATOM 1014 O O . ASP A 1 136 ? 5.703 -14.338 1.548 1.00 92.81 136 ASP A O 1
ATOM 1018 N N . ALA A 1 137 ? 4.451 -12.604 2.215 1.00 92.00 137 ALA A N 1
ATOM 1019 C CA . ALA A 1 137 ? 5.521 -11.617 2.111 1.00 92.00 137 ALA A CA 1
ATOM 1020 C C . ALA A 1 137 ? 6.667 -11.894 3.105 1.00 92.00 137 ALA A C 1
ATOM 1022 O O . ALA A 1 137 ? 7.838 -11.754 2.754 1.00 92.00 137 ALA A O 1
ATOM 1023 N N . ALA A 1 138 ? 6.357 -12.401 4.304 1.00 91.19 138 ALA A N 1
ATOM 1024 C CA . ALA A 1 138 ? 7.355 -12.841 5.282 1.00 91.19 138 ALA A CA 1
ATOM 1025 C C . ALA A 1 138 ? 8.228 -14.016 4.796 1.00 91.19 138 ALA A C 1
ATOM 1027 O O . ALA A 1 138 ? 9.333 -14.212 5.300 1.00 91.19 138 ALA A O 1
ATOM 1028 N N . LYS A 1 139 ? 7.762 -14.808 3.818 1.00 92.00 139 LYS A N 1
ATOM 1029 C CA . LYS A 1 139 ? 8.574 -15.875 3.200 1.00 92.00 139 LYS A CA 1
ATOM 1030 C C . LYS A 1 139 ? 9.601 -15.318 2.215 1.00 92.00 139 LYS A C 1
ATOM 1032 O O . LYS A 1 139 ? 10.589 -15.990 1.934 1.00 92.00 139 LYS A O 1
ATOM 1037 N N . LEU A 1 140 ? 9.354 -14.126 1.670 1.00 88.44 140 LEU A N 1
ATOM 1038 C CA . LEU A 1 140 ? 10.206 -13.479 0.670 1.00 88.44 140 LEU A CA 1
ATOM 1039 C C . LEU A 1 140 ? 11.320 -12.642 1.310 1.00 88.44 140 LEU A C 1
ATOM 1041 O O . LEU A 1 140 ? 12.338 -12.390 0.671 1.00 88.44 140 LEU A O 1
ATOM 1045 N N . GLY A 1 141 ? 11.155 -12.238 2.570 1.00 88.00 141 GLY A N 1
ATOM 1046 C CA . GLY A 1 141 ? 12.179 -11.532 3.328 1.00 88.00 141 GLY A CA 1
ATOM 1047 C C . GLY A 1 141 ? 11.722 -11.132 4.726 1.00 88.00 141 GLY A C 1
ATOM 1048 O O . GLY A 1 141 ? 10.560 -11.288 5.101 1.00 88.00 141 GLY A O 1
ATOM 1049 N N . THR A 1 142 ? 12.667 -10.621 5.510 1.00 87.50 142 THR A N 1
ATOM 1050 C CA . THR A 1 142 ? 12.432 -10.227 6.901 1.00 87.50 142 THR A CA 1
ATOM 1051 C C . THR A 1 142 ? 11.601 -8.951 6.976 1.00 87.50 142 THR A C 1
ATOM 1053 O O . THR A 1 142 ? 11.906 -7.966 6.306 1.00 87.50 142 THR A O 1
ATOM 1056 N N . ALA A 1 143 ? 10.588 -8.963 7.838 1.00 91.31 143 ALA A N 1
ATOM 1057 C CA . ALA A 1 143 ? 9.800 -7.782 8.150 1.00 91.31 143 ALA A CA 1
ATOM 1058 C C . ALA A 1 143 ? 10.630 -6.740 8.915 1.00 91.31 143 ALA A C 1
ATOM 1060 O O . ALA A 1 143 ? 11.441 -7.095 9.774 1.00 91.31 143 ALA A O 1
ATOM 1061 N N . SER A 1 144 ? 10.388 -5.458 8.661 1.00 92.50 144 SER A N 1
ATOM 1062 C CA . SER A 1 144 ? 10.982 -4.356 9.424 1.00 92.50 144 SER A CA 1
ATOM 1063 C C . SER A 1 144 ? 9.904 -3.407 9.936 1.00 92.50 144 SER A C 1
ATOM 1065 O O . SER A 1 144 ? 8.848 -3.262 9.329 1.00 92.50 144 SER A O 1
ATOM 1067 N N . THR A 1 145 ? 10.137 -2.769 11.080 1.00 93.19 145 THR A N 1
ATOM 1068 C CA . THR A 1 145 ? 9.246 -1.717 11.586 1.00 93.19 145 THR A CA 1
ATOM 1069 C C . THR A 1 145 ? 9.742 -0.363 11.098 1.00 93.19 145 THR A C 1
ATOM 1071 O O . THR A 1 145 ? 10.938 -0.084 11.173 1.00 93.19 145 THR A O 1
ATOM 1074 N N . SER A 1 146 ? 8.831 0.480 10.621 1.00 92.06 146 SER A N 1
ATOM 1075 C CA . SER A 1 146 ? 9.136 1.846 10.195 1.00 92.06 146 SER A CA 1
ATOM 1076 C C . SER A 1 146 ? 7.971 2.784 10.491 1.00 92.06 146 SER A C 1
ATOM 1078 O O . SER A 1 146 ? 6.858 2.337 10.760 1.00 92.06 146 SER A O 1
ATOM 1080 N N . ASN A 1 147 ? 8.234 4.084 10.415 1.00 91.69 147 ASN A N 1
ATOM 1081 C CA . ASN A 1 147 ? 7.208 5.114 10.415 1.00 91.69 147 ASN A CA 1
ATOM 1082 C C . ASN A 1 147 ? 6.982 5.588 8.975 1.00 91.69 147 ASN A C 1
ATOM 1084 O O . ASN A 1 147 ? 7.935 5.997 8.311 1.00 91.69 147 ASN A O 1
ATOM 1088 N N . ILE A 1 148 ? 5.746 5.505 8.490 1.00 90.69 148 ILE A N 1
ATOM 1089 C CA . ILE A 1 148 ? 5.348 5.989 7.164 1.00 90.69 148 ILE A CA 1
ATOM 1090 C C . ILE A 1 148 ? 4.789 7.397 7.331 1.00 90.69 148 ILE A C 1
ATOM 1092 O O . ILE A 1 148 ? 3.886 7.602 8.134 1.00 90.69 148 ILE A O 1
ATOM 1096 N N . GLU A 1 149 ? 5.322 8.363 6.590 1.00 90.62 149 GLU A N 1
ATOM 1097 C CA . GLU A 1 149 ? 4.785 9.724 6.578 1.00 90.62 149 GLU A CA 1
ATOM 1098 C C . GLU A 1 149 ? 3.352 9.717 6.027 1.00 90.62 149 GLU A C 1
ATOM 1100 O O . GLU A 1 149 ? 3.073 9.096 4.995 1.00 90.62 149 GLU A O 1
ATOM 1105 N N . THR A 1 150 ? 2.436 10.358 6.752 1.00 89.62 150 THR A N 1
ATOM 1106 C CA . THR A 1 150 ? 1.047 10.501 6.312 1.00 89.62 150 THR A CA 1
ATOM 1107 C C . THR A 1 150 ? 0.975 11.573 5.233 1.00 89.62 150 THR A C 1
ATOM 1109 O O . THR A 1 150 ? 1.483 12.676 5.421 1.00 89.62 150 THR A O 1
ATOM 1112 N N . GLU A 1 151 ? 0.300 11.277 4.125 1.00 89.88 151 GLU A N 1
ATOM 1113 C CA . GLU A 1 151 ? 0.039 12.252 3.069 1.00 89.88 151 GLU A CA 1
ATOM 1114 C C . GLU A 1 151 ? -1.438 12.676 3.073 1.00 89.88 151 GLU A C 1
ATOM 1116 O O . GLU A 1 151 ? -2.320 11.894 3.421 1.00 89.88 151 GLU A O 1
ATOM 1121 N N . GLU A 1 152 ? -1.722 13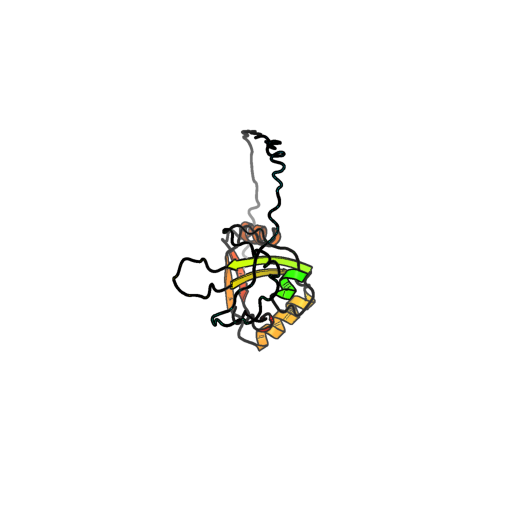.907 2.633 1.00 89.50 152 GLU A N 1
ATOM 1122 C CA . GLU A 1 152 ? -3.079 14.494 2.612 1.00 89.50 152 GLU A CA 1
ATOM 1123 C C . GLU A 1 152 ? -4.088 13.719 1.753 1.00 89.50 152 GLU A C 1
ATOM 1125 O O . GLU A 1 152 ? -5.287 13.965 1.826 1.00 89.50 152 GLU A O 1
ATOM 1130 N N . TRP A 1 153 ? -3.603 12.827 0.891 1.00 89.94 153 TRP A N 1
ATOM 1131 C CA . TRP A 1 153 ? -4.432 12.047 -0.017 1.00 89.94 153 TRP A CA 1
ATOM 1132 C C . TRP A 1 153 ? -4.711 10.635 0.457 1.00 89.94 153 TRP A C 1
ATOM 1134 O O . TRP A 1 153 ? -5.391 9.929 -0.268 1.00 89.94 153 TRP A O 1
ATOM 1144 N N . TYR A 1 154 ? -4.152 10.216 1.593 1.00 91.50 154 TYR A N 1
ATOM 1145 C CA . TYR A 1 154 ? -4.469 8.918 2.174 1.00 91.50 154 TYR A CA 1
ATOM 1146 C C . TYR A 1 154 ? -5.930 8.874 2.649 1.00 91.50 154 TYR A C 1
ATOM 1148 O O . TYR A 1 154 ? -6.504 9.927 2.945 1.00 91.50 154 TYR A O 1
ATOM 1156 N N . PRO A 1 155 ? -6.494 7.669 2.851 1.00 91.31 155 PRO A N 1
ATOM 1157 C CA . PRO A 1 155 ? -7.827 7.528 3.413 1.00 91.31 155 PRO A CA 1
ATOM 1158 C C . PRO A 1 155 ? -7.945 8.258 4.754 1.00 91.31 155 PRO A C 1
ATOM 1160 O O . PRO A 1 155 ? -7.037 8.190 5.593 1.00 91.31 155 PRO A O 1
ATOM 1163 N N . GLU A 1 156 ? -9.088 8.902 4.995 1.00 90.69 156 GLU A N 1
ATOM 1164 C CA . GLU A 1 156 ? -9.322 9.727 6.192 1.00 90.69 156 GLU A CA 1
ATOM 1165 C C . GLU A 1 156 ? -9.077 8.960 7.500 1.00 90.69 156 GLU A C 1
ATOM 1167 O O . GLU A 1 156 ? -8.596 9.530 8.480 1.00 90.69 156 GLU A O 1
ATOM 1172 N N . GLU A 1 157 ? -9.349 7.650 7.512 1.00 90.00 157 GLU A N 1
ATOM 1173 C CA . GLU A 1 157 ? -9.091 6.776 8.661 1.00 90.00 157 GLU A CA 1
ATOM 1174 C C . GLU A 1 157 ? -7.605 6.769 9.065 1.00 90.00 157 GLU A C 1
ATOM 1176 O O . GLU A 1 157 ? -7.283 6.760 10.256 1.00 90.00 157 GLU A O 1
ATOM 1181 N N . LEU A 1 158 ? -6.693 6.800 8.087 1.00 90.75 158 LEU A N 1
ATOM 1182 C CA . LEU A 1 158 ? -5.252 6.825 8.331 1.00 90.75 158 LEU A CA 1
ATOM 1183 C C . LEU A 1 158 ? -4.784 8.210 8.780 1.00 90.75 158 LEU A C 1
ATOM 1185 O O . LEU A 1 158 ? -3.997 8.312 9.723 1.00 90.75 158 LEU A O 1
ATOM 1189 N N . ILE A 1 159 ? -5.309 9.268 8.160 1.00 89.69 159 ILE A N 1
ATOM 1190 C CA . ILE A 1 159 ? -5.000 10.649 8.548 1.00 89.69 159 ILE A CA 1
ATOM 1191 C C . ILE A 1 159 ? -5.419 10.882 10.005 1.00 89.69 159 ILE A C 1
ATOM 1193 O O . ILE A 1 159 ? -4.585 11.251 10.839 1.00 89.69 159 ILE A O 1
ATOM 1197 N N . ALA A 1 160 ? -6.662 10.538 10.350 1.00 90.69 160 ALA A N 1
ATOM 1198 C CA . ALA A 1 160 ? -7.185 10.651 11.707 1.00 90.69 160 ALA A CA 1
ATOM 1199 C C . ALA A 1 160 ? -6.361 9.842 12.721 1.00 90.69 160 ALA A C 1
ATOM 1201 O O . ALA A 1 160 ? -6.134 10.301 13.842 1.00 90.69 160 ALA A O 1
ATOM 1202 N N . HIS A 1 161 ? -5.873 8.654 12.342 1.00 89.00 161 HIS A N 1
ATOM 1203 C CA . HIS A 1 161 ? -5.034 7.845 13.224 1.00 89.00 161 HIS A CA 1
ATOM 1204 C C . HIS A 1 161 ? -3.716 8.548 13.578 1.00 89.00 161 HIS A C 1
ATOM 1206 O O . HIS A 1 161 ? -3.325 8.558 14.748 1.00 89.00 161 HIS A O 1
ATOM 1212 N N . SER A 1 162 ? -3.054 9.175 12.599 1.00 88.69 162 SER A N 1
ATOM 1213 C CA . SER A 1 162 ? -1.835 9.952 12.866 1.00 88.69 162 SER A CA 1
ATOM 1214 C C . SER A 1 162 ? -2.103 11.178 13.747 1.00 88.69 162 SER A C 1
ATOM 1216 O O . SER A 1 162 ? -1.390 11.399 14.728 1.00 88.69 162 SER A O 1
ATOM 1218 N N . GLU A 1 163 ? -3.199 11.906 13.505 1.00 88.56 163 GLU A N 1
ATOM 1219 C CA . GLU A 1 163 ? -3.581 13.070 14.317 1.00 88.56 163 GLU A CA 1
ATOM 1220 C C . GLU A 1 163 ? -3.898 12.703 15.774 1.00 88.56 163 GLU A C 1
ATOM 1222 O O . GLU A 1 163 ? -3.533 13.432 16.700 1.00 88.56 163 GLU A O 1
ATOM 1227 N N . MET A 1 164 ? -4.559 11.563 15.999 1.00 88.75 164 MET A N 1
ATOM 1228 C CA . MET A 1 164 ? -4.907 11.087 17.341 1.00 88.75 164 MET A CA 1
ATOM 1229 C C . MET A 1 164 ? -3.688 10.655 18.158 1.00 88.75 164 MET A C 1
ATOM 1231 O O . MET A 1 164 ? -3.682 10.840 19.378 1.00 88.75 164 MET A O 1
ATOM 1235 N N . ASN A 1 165 ? -2.671 10.090 17.507 1.00 86.50 165 ASN A N 1
ATOM 1236 C CA . ASN A 1 165 ? -1.438 9.672 18.172 1.00 86.50 165 ASN A CA 1
ATOM 1237 C C . ASN A 1 165 ? -0.486 10.851 18.434 1.00 86.50 165 ASN A C 1
ATOM 1239 O O . ASN A 1 165 ? 0.399 10.740 19.280 1.00 86.50 165 ASN A O 1
ATOM 1243 N N . GLY A 1 166 ? -0.697 11.994 17.770 1.00 81.38 166 GLY A N 1
ATOM 1244 C CA . GLY A 1 166 ? 0.174 13.167 17.873 1.00 81.38 166 GLY A CA 1
ATOM 1245 C C . GLY A 1 166 ? 1.512 13.003 17.144 1.00 81.38 166 GLY A C 1
ATOM 1246 O O . GLY A 1 166 ? 2.414 13.815 17.351 1.00 81.38 166 GLY A O 1
ATOM 1247 N N . ASP A 1 167 ? 1.625 11.975 16.301 1.00 79.38 167 ASP A N 1
ATOM 1248 C CA . ASP A 1 167 ? 2.800 11.663 15.493 1.00 79.38 167 ASP A CA 1
ATOM 1249 C C . ASP A 1 167 ? 2.587 12.126 14.045 1.00 79.38 167 ASP A C 1
ATOM 1251 O O . ASP A 1 167 ? 1.470 12.139 13.531 1.00 79.38 167 ASP A O 1
ATOM 1255 N N . SER A 1 168 ? 3.670 12.466 13.343 1.00 79.81 168 SER A N 1
ATOM 1256 C CA . SER A 1 168 ? 3.622 12.885 11.932 1.00 79.81 168 SER A CA 1
ATOM 1257 C C . SER A 1 168 ? 3.522 11.711 10.943 1.00 79.81 168 SER A C 1
ATOM 1259 O O . SER A 1 168 ? 3.846 11.863 9.766 1.00 79.81 168 SER A O 1
ATOM 1261 N N . GLY A 1 169 ? 3.166 10.513 11.412 1.00 86.31 169 GLY A N 1
ATOM 1262 C CA . GLY A 1 169 ? 3.164 9.312 10.586 1.00 86.31 169 GLY A CA 1
ATOM 1263 C C . GLY A 1 169 ? 2.494 8.105 11.229 1.00 86.31 169 GLY A C 1
ATOM 1264 O O . GLY A 1 169 ? 1.921 8.174 12.317 1.00 86.31 169 GLY A O 1
ATOM 1265 N N . LE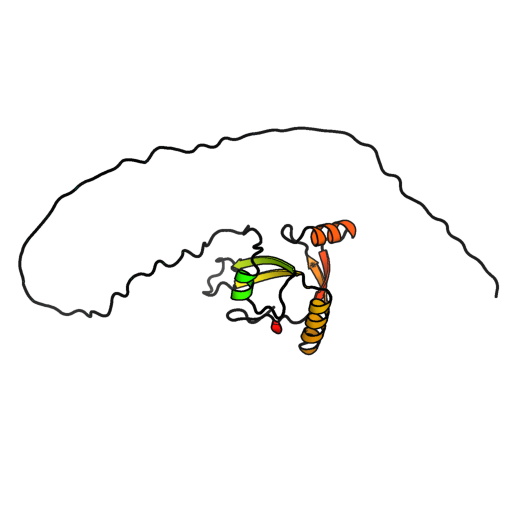U A 1 170 ? 2.565 6.990 10.509 1.00 89.38 170 LEU A N 1
ATOM 1266 C CA . LEU A 1 170 ? 1.946 5.717 10.836 1.00 89.38 170 LEU A CA 1
ATOM 1267 C C . LEU A 1 170 ? 3.023 4.672 11.111 1.00 89.38 170 LEU A C 1
ATOM 1269 O O . LEU A 1 170 ? 3.806 4.311 10.226 1.00 89.38 170 LEU A O 1
ATOM 1273 N N . ALA A 1 171 ? 3.024 4.130 12.327 1.00 91.62 171 ALA A N 1
ATOM 1274 C CA . ALA A 1 171 ? 3.845 2.977 12.660 1.00 91.62 171 ALA A CA 1
ATOM 1275 C C . ALA A 1 171 ? 3.378 1.756 11.851 1.00 91.62 171 ALA A C 1
ATOM 1277 O O . ALA A 1 171 ? 2.246 1.292 11.994 1.00 91.62 171 ALA A O 1
ATOM 1278 N N . ALA A 1 172 ? 4.261 1.221 11.013 1.00 91.56 172 ALA A N 1
ATOM 1279 C CA . ALA A 1 172 ? 3.953 0.144 10.086 1.00 91.56 172 ALA A CA 1
ATOM 1280 C C . ALA A 1 172 ? 5.001 -0.971 10.128 1.00 91.56 172 ALA A C 1
ATOM 1282 O O . ALA A 1 172 ? 6.163 -0.772 10.490 1.00 91.56 172 ALA A O 1
ATOM 1283 N N . THR A 1 173 ? 4.569 -2.164 9.720 1.00 94.19 173 THR A N 1
ATOM 1284 C CA . THR A 1 173 ? 5.459 -3.291 9.430 1.00 94.19 173 THR A CA 1
ATOM 1285 C C . THR A 1 173 ? 5.609 -3.411 7.919 1.00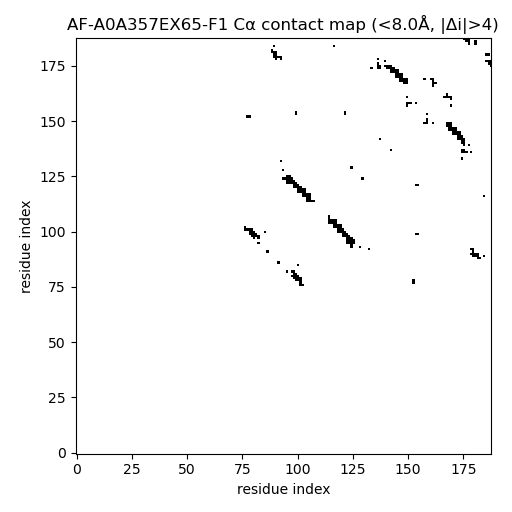 94.19 173 THR A C 1
ATOM 1287 O O . THR A 1 173 ? 4.618 -3.571 7.211 1.00 94.19 173 THR A O 1
ATOM 1290 N N . ILE A 1 174 ? 6.842 -3.317 7.435 1.00 93.50 174 ILE A N 1
ATOM 1291 C CA . ILE A 1 174 ? 7.201 -3.341 6.021 1.00 93.50 174 ILE A CA 1
ATOM 1292 C C . ILE A 1 174 ? 7.631 -4.754 5.636 1.00 93.50 174 ILE A C 1
ATOM 1294 O O . ILE A 1 174 ? 8.387 -5.405 6.360 1.00 93.50 174 ILE A O 1
ATOM 1298 N N . TYR A 1 175 ? 7.171 -5.195 4.468 1.00 93.31 175 TYR A N 1
ATOM 1299 C CA . TYR A 1 175 ? 7.559 -6.451 3.837 1.00 93.31 175 TYR A CA 1
ATOM 1300 C C . TYR A 1 175 ? 8.032 -6.202 2.397 1.00 93.31 175 TYR A C 1
ATOM 1302 O O . TYR A 1 175 ? 7.635 -5.197 1.805 1.00 93.31 175 TYR A O 1
ATOM 1310 N N . PRO A 1 176 ? 8.823 -7.115 1.802 1.00 91.56 176 PRO A N 1
ATOM 1311 C CA . PRO A 1 176 ? 9.200 -7.017 0.394 1.00 91.56 176 PRO A CA 1
ATOM 1312 C C . PRO A 1 176 ? 7.978 -7.024 -0.534 1.00 91.56 176 PRO A C 1
ATOM 1314 O O . PRO A 1 176 ? 7.109 -7.893 -0.422 1.00 91.56 176 PRO A O 1
ATOM 1317 N N . ALA A 1 177 ? 7.936 -6.098 -1.494 1.00 89.94 177 ALA A N 1
ATOM 1318 C CA . ALA A 1 177 ? 6.800 -5.923 -2.402 1.00 89.94 177 ALA A CA 1
ATOM 1319 C C . ALA A 1 177 ? 6.844 -6.826 -3.654 1.00 89.94 177 ALA A C 1
ATOM 1321 O O . ALA A 1 177 ? 6.022 -6.681 -4.556 1.00 89.94 177 ALA A O 1
ATOM 1322 N N . ASN A 1 178 ? 7.760 -7.799 -3.717 1.00 89.06 178 ASN A N 1
ATOM 1323 C CA . ASN A 1 178 ? 8.013 -8.633 -4.901 1.00 89.06 178 ASN A CA 1
ATOM 1324 C C . ASN A 1 178 ? 6.766 -9.325 -5.471 1.00 89.06 178 ASN A C 1
ATOM 1326 O O . ASN A 1 178 ? 6.671 -9.501 -6.683 1.00 89.06 178 ASN A O 1
ATOM 1330 N N . GLY A 1 179 ? 5.812 -9.707 -4.615 1.00 87.12 179 GLY A N 1
ATOM 1331 C CA . GLY A 1 179 ? 4.556 -10.335 -5.037 1.00 87.12 179 GLY A CA 1
ATOM 1332 C C . GLY A 1 179 ? 3.609 -9.408 -5.809 1.00 87.12 179 GLY A C 1
ATOM 1333 O O . GLY A 1 179 ? 2.697 -9.898 -6.468 1.00 87.12 179 GLY A O 1
ATOM 1334 N N . PHE A 1 180 ? 3.836 -8.094 -5.757 1.00 91.88 180 PHE A N 1
ATOM 1335 C CA . PHE A 1 180 ? 3.008 -7.082 -6.410 1.00 91.88 180 PHE A CA 1
ATOM 1336 C C . PHE A 1 180 ? 3.603 -6.578 -7.729 1.00 91.88 180 PHE A C 1
ATOM 1338 O O . PHE A 1 180 ? 2.935 -5.858 -8.467 1.00 91.88 180 PHE A O 1
ATOM 1345 N N . TYR A 1 181 ? 4.843 -6.934 -8.070 1.00 91.12 181 TYR A N 1
ATOM 1346 C CA . TYR A 1 181 ? 5.484 -6.375 -9.258 1.00 91.12 181 TYR A CA 1
ATOM 1347 C C . TYR A 1 181 ? 4.853 -6.871 -10.554 1.00 91.12 181 TYR A C 1
ATOM 1349 O O . TYR A 1 181 ? 4.480 -8.036 -10.713 1.00 91.12 181 TYR A O 1
ATOM 1357 N N . ARG A 1 182 ? 4.798 -5.954 -11.515 1.00 90.38 182 ARG A N 1
ATOM 1358 C CA . ARG A 1 182 ? 4.487 -6.209 -12.914 1.00 90.38 182 ARG A CA 1
ATOM 1359 C C . ARG A 1 182 ? 5.382 -5.292 -13.757 1.00 90.38 182 ARG A C 1
ATOM 1361 O O . ARG A 1 182 ? 5.592 -4.144 -13.362 1.00 90.38 182 ARG A O 1
ATOM 1368 N N . PRO A 1 183 ? 5.936 -5.751 -14.896 1.00 85.81 183 PRO A N 1
ATOM 1369 C CA . PRO A 1 183 ? 6.755 -4.892 -15.749 1.00 85.81 183 PRO A CA 1
ATOM 1370 C C . PRO A 1 183 ? 6.016 -3.592 -16.121 1.00 85.81 183 PRO A C 1
ATOM 1372 O O . PRO A 1 183 ? 4.832 -3.661 -16.455 1.00 85.81 183 PRO A O 1
ATOM 1375 N N . PRO A 1 184 ? 6.679 -2.417 -16.102 1.00 86.31 184 PRO A N 1
ATOM 1376 C CA . PRO A 1 184 ? 8.124 -2.192 -15.963 1.00 86.31 184 PRO A CA 1
ATOM 1377 C C . PRO A 1 184 ? 8.633 -2.061 -14.513 1.00 86.31 184 PRO A C 1
ATOM 1379 O O . PRO A 1 184 ? 9.804 -1.744 -14.316 1.00 86.31 184 PRO A O 1
ATOM 1382 N N . PHE A 1 185 ? 7.788 -2.269 -13.502 1.00 86.94 185 PHE A N 1
ATOM 1383 C CA . PHE A 1 185 ? 8.180 -2.152 -12.098 1.00 86.94 185 PHE A CA 1
ATOM 1384 C C . PHE A 1 185 ? 8.973 -3.380 -11.648 1.00 86.94 185 PHE A C 1
ATOM 1386 O O . PHE A 1 185 ? 8.601 -4.519 -11.933 1.00 86.94 185 PHE A O 1
ATOM 1393 N N . SER A 1 186 ? 10.078 -3.144 -10.942 1.00 84.81 186 SER A N 1
ATOM 1394 C CA . SER A 1 186 ? 11.011 -4.197 -10.523 1.00 84.81 186 SER A CA 1
ATOM 1395 C C . SER A 1 186 ? 11.507 -4.052 -9.081 1.00 84.81 186 SER A C 1
ATOM 1397 O O . SER A 1 186 ? 12.410 -4.783 -8.680 1.00 84.81 186 SER A O 1
ATOM 1399 N N . GLY A 1 187 ? 10.974 -3.095 -8.318 1.00 81.50 187 GLY A N 1
ATOM 1400 C CA . GLY A 1 187 ? 11.429 -2.786 -6.963 1.00 81.50 187 GLY A CA 1
ATOM 1401 C C . GLY A 1 187 ? 10.425 -1.933 -6.187 1.00 81.50 187 GLY A C 1
ATOM 1402 O O . GLY A 1 187 ? 9.590 -1.260 -6.795 1.00 81.50 187 GLY A O 1
ATOM 1403 N N . GLY A 1 188 ? 10.533 -1.992 -4.859 1.00 73.25 188 GLY A N 1
ATOM 1404 C CA . GLY A 1 188 ? 9.582 -1.467 -3.881 1.00 73.25 188 GLY A CA 1
ATOM 1405 C C . GLY A 1 188 ? 9.908 -1.955 -2.476 1.00 73.25 188 GLY A C 1
ATOM 1406 O O . GLY A 1 188 ? 10.427 -3.090 -2.346 1.00 73.25 188 GLY A O 1
#

Radius of gyration: 30.18 Å; Cα contacts (8 Å, |Δi|>4): 153; chains: 1; bounding box: 39×52×120 Å

Sequence (188 aa):
MIARSRHEMKVSRKPPFIANSAATRLQSIHIDMRCLLFSALLVSGLAGACANYGSSSQNAQTPSVPVAERQADNPAKVANDSTEELAELITLPFEPVEVEWREQSAAAGGTSASAARKITAVIRFSSEHAKRIAADAAKLGTASTSNIETEEWYPEELIAHSEMNGDSGLAATIYPANGFYRPPFSGG

Nearest PDB structures (foldseek):
  5nxh-assembly1_C  TM=1.359E-01  e=5.488E+00  Tequatrovirus T4

Solvent-accessible surface area (backbone atoms only — not comparable to full-atom values): 13295 Å² total; per-residue (Å²): 140,89,83,87,88,86,84,84,87,84,82,88,84,89,89,86,87,90,84,89,85,89,82,90,79,91,82,81,90,81,81,81,92,76,80,82,82,85,78,85,82,88,84,89,86,85,89,84,86,89,79,91,86,81,91,78,90,86,80,80,90,71,83,83,70,82,73,75,78,76,80,86,73,73,102,71,71,71,63,44,56,58,60,68,66,48,53,76,55,32,43,69,94,62,83,63,78,45,45,40,31,39,80,44,69,43,72,96,82,60,104,57,101,65,65,56,76,44,77,52,71,53,72,41,54,49,76,69,56,46,52,50,52,52,58,56,25,52,75,77,34,79,70,44,80,47,73,45,74,69,55,97,75,53,61,66,73,59,51,52,51,17,62,74,72,73,43,81,31,43,84,41,79,46,58,55,43,74,79,34,53,30,86,94,50,86,82,108

pLDDT: mean 70.04, std 22.47, range [36.12, 97.19]

=== Feature glossary ===
Legend for the data blocks above and below:

— What the protein is —

Sequence gives the chain of amino acids in standard one-letter code (A=alanine, C=cysteine, …, Y=tyrosine), read N→C. It is the only feature that is directly encoded by the gene; all structural features are derived from the folded form of this sequence.

The annotation block draws on four external resources. InterPro: which protein families and domains the sequence belongs to. GO: standardized terms for what the protein does, what process it participates in, and where in the cell it acts. CATH: which structural fold it has in the CATH hierarchy. Organism: the species of origin.

— Where its atoms are —

Atomic coordinates in PDBx/mmCIF format — the same representation the Protein Data Bank distributes. Each line of the _atom_site loop places one backbone atom in Cartesian space (units: ångströms, origin: arbitrary).

Six rendered views show the 3D structure from the faces of a cube — i.e. along ±x, ±y, ±z. Rendering representation is drawn randomly per protein from cartoon (secondary-structure ribbons), sticks (backbone bonds), or molecular surface; coloring is either N→C rainbow (blue at the N-terminus through red at the C-terminus) or one color per chain.

— Local backbone conformation —

DSSP 8-state secondary structure assigns each residue one of H (α-helix), G (3₁₀-helix), I (π-helix), E (extended β-strand), B (isolated β-bridge), T (hydrogen-bonded turn), S (bend), or '-' (coil). The assignment is computed from backbone hydrogen-bond geometry via the Kabsch–Sander algorithm.

P-SEA three-state annotation labels each residue as helix, strand, or coil based purely on the geometry of the Cα trace. It serves as a fallback when the full backbone (and thus DSSP) is unavailable.

φ (phi) and ψ (psi) are the two rotatable backbone dihedrals per residue: φ is the C(i-1)–N–Cα–C torsion, ψ is the N–Cα–C–N(i+1) torsion, both in degrees on (−180°, 180°]. α-helical residues cluster near (−60°, −45°); β-strand residues near (−120°, +130°). A Ramachandran plot is simply a scatter of (φ, ψ) for every residue.

— Global shape and packing —

Radius of gyration (Rg) is the root-mean-square distance of Cα atoms from their centroid — a single number for overall size and compactness. A globular domain of N residues has Rg ≈ 2.2·N^0.38 Å; an extended or disordered chain has a much larger Rg. The Cα contact count is the number of residue pairs whose Cα atoms are within 8 Å and are more than four positions apart in sequence — a standard proxy for tertiary packing density. The bounding box is the smallest axis-aligned box enclosing all Cα atoms.

Accessible surface area quantifies burial. A residue with SASA near zero is packed into the hydrophobic core; one with SASA >100 Å² sits on the surface. Computed here via the Shrake–Rupley numerical algorithm with a 1.4 Å probe.

The contact map is a binary N×N matrix image: pixel (i, j) is dark where Cα_i and Cα_j are within 8 Å and |i−j|>4. Because the |i−j|>4 filter removes local helical contacts, off-diagonal stripes parallel to the main diagonal indicate parallel β-sheets; stripes perpendicular to it indicate antiparallel β-sheets. The Ramachandran plot scatters every residue's (φ, ψ) pair against the sterically allowed regions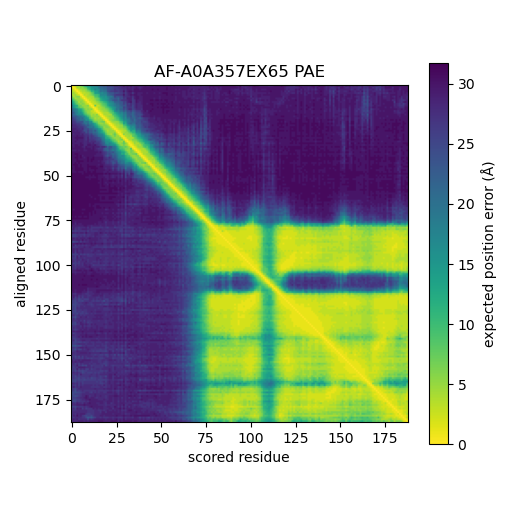. The PAE heatmap renders the predicted-aligned-error matrix.

— Structural neighborhood —

A 3Di character summarizes, for each residue, the relative orientation of the Cα frame of its nearest spatial neighbor. Because it encodes fold topology rather than chemistry, 3Di alignments detect remote structural similarity that sequence alignment misses.

Structural nearest neighbors (via Foldseek easy-search vs the PDB). Reported per hit: target PDB id, E-value, and alignment TM-score. A TM-score above ~0.5 is the conventional threshold for 'same fold'.

— Confidence and disorder —

For AlphaFold models, the B-factor field carries pLDDT — the model's own estimate of local accuracy on a 0–100 scale. Regions with pLDDT<50 should be treated as essentially unmodeled; they often correspond to intrinsically disordered segments.

B-factor (Debye–Waller factor) reflects atomic displacement in the crystal lattice. It is an experimental observable (units Å²), not a prediction; low values mean the atom is pinned down, high values mean it moves or is heterogeneous across the crystal.

Predicted Aligned Error (PAE) is an AlphaFold confidence matrix: entry (i, j) is the expected error in the position of residue j, in ångströms, when the prediction is superimposed on the true structure at residue i. Low PAE within a block of residues means that block is internally rigid and well-predicted; high PAE between two blocks means their relative placement is uncertain even if each block individually is confident.